Protein AF-A0AAV9C8X3-F1 (afdb_monomer)

Secondary structure (DSSP, 8-state):
-EEEE---SSS---EEEEETT--EEEEEEEESS--HHHHGGG---SSPPEESEEEE-TTEEEEEE----S-EEEEEEESSHHHHHTT-EEEEEEPPPSS----------S--EEEEEEEEEEEEEETTEEEEEEEETTBSS-PPEEEETTPEEEEEEEE-SSS-B-EEETT---TT-GGGS--BTTTB--B-TT-EEEEEEE--S--EEEEEEE-STTGGGT-EEEEEEEPPTT---SSPPPS--------

Solvent-accessible surface area (backbone atoms only — not comparable to full-atom values): 14491 Å² total; per-residue (Å²): 113,51,80,48,73,51,78,75,87,84,70,75,57,70,42,38,39,32,42,52,54,42,62,31,27,51,30,41,73,51,67,59,78,89,47,73,88,65,51,62,78,60,52,41,86,74,88,42,58,76,39,49,59,47,71,30,44,56,41,8,27,41,34,38,39,58,79,90,82,61,62,44,66,29,53,33,30,34,77,45,74,70,44,36,78,72,60,42,54,46,78,46,79,36,69,84,73,97,69,88,73,89,76,74,85,71,81,63,88,59,90,41,58,73,47,78,39,43,34,33,76,40,83,43,77,55,93,95,45,76,44,78,43,54,20,34,70,83,28,77,66,21,71,72,44,76,48,36,25,71,34,37,44,35,42,39,37,37,29,66,36,97,51,59,43,35,48,27,53,54,78,44,48,40,74,97,31,49,62,58,45,12,46,58,84,71,39,12,80,63,34,40,54,77,30,64,52,70,42,69,49,68,39,70,84,39,65,48,84,39,34,32,31,34,44,33,88,79,42,44,84,42,29,31,25,43,30,38,27,39,55,31,90,95,57,71,69,101,58,80,86,70,97,72,87,82,92,84,87,86,131

Nearest PDB structures (foldseek):
  6klg-assembly1_A  TM=9.610E-01  e=2.702E-14  Zea mays
  4e9w-assembly1_A  TM=9.120E-01  e=9.970E-12  uncultured bacterium
  3g5w-assembly1_A  TM=8.907E-01  e=8.748E-10  Nitrosomonas europaea
  6q29-assembly1_A  TM=8.357E-01  e=3.294E-09  Thermus thermophilus HB27
  6im7-assembly1_A  TM=8.279E-01  e=6.754E-09  Escherichia coli K-12

Organism: Acorus calamus (NCBI:txid4465)

Structure (mmCIF, N/CA/C/O backbone):
data_AF-A0AAV9C8X3-F1
#
_entry.id   AF-A0AAV9C8X3-F1
#
loop_
_atom_site.group_PDB
_atom_site.id
_atom_site.type_symbol
_atom_site.label_atom_id
_atom_site.label_alt_id
_atom_site.label_comp_id
_atom_site.label_asym_id
_atom_site.label_entity_id
_atom_site.label_seq_id
_atom_site.pdbx_PDB_ins_code
_atom_site.Cartn_x
_atom_site.Cartn_y
_atom_site.Cartn_z
_atom_site.occupancy
_atom_site.B_iso_or_equiv
_atom_site.auth_seq_id
_atom_site.auth_comp_id
_atom_site.auth_asym_id
_atom_site.auth_atom_id
_atom_site.pdbx_PDB_model_num
ATOM 1 N N . MET A 1 1 ? 16.074 -3.592 -12.337 1.00 45.69 1 MET A N 1
ATOM 2 C CA . MET A 1 1 ? 14.962 -3.925 -13.253 1.00 45.69 1 MET A CA 1
ATOM 3 C C . MET A 1 1 ? 14.513 -5.323 -12.895 1.00 45.69 1 MET A C 1
ATOM 5 O O . MET A 1 1 ? 15.379 -6.169 -12.705 1.00 45.69 1 MET A O 1
ATOM 9 N N . LYS A 1 2 ? 13.212 -5.539 -12.710 1.00 63.47 2 LYS A N 1
ATOM 10 C CA . LYS A 1 2 ? 12.653 -6.841 -12.341 1.00 63.47 2 LYS A CA 1
ATOM 11 C C . LYS A 1 2 ? 11.566 -7.204 -13.347 1.00 63.47 2 LYS A C 1
ATOM 13 O O . LYS A 1 2 ? 10.790 -6.342 -13.752 1.00 63.47 2 LYS A O 1
ATOM 18 N N . PHE A 1 3 ? 11.579 -8.456 -13.778 1.00 57.25 3 PHE A N 1
ATOM 19 C CA . PHE A 1 3 ? 10.675 -9.007 -14.779 1.00 57.25 3 PHE A CA 1
ATOM 20 C C . PHE A 1 3 ? 9.668 -9.928 -14.089 1.00 57.25 3 PHE A C 1
ATOM 22 O O . PHE A 1 3 ? 10.055 -10.690 -13.200 1.00 57.25 3 PHE A O 1
ATOM 29 N N . MET A 1 4 ? 8.393 -9.822 -14.463 1.00 64.06 4 MET A N 1
ATOM 30 C CA . MET A 1 4 ? 7.311 -10.652 -13.935 1.00 64.06 4 MET A CA 1
ATOM 31 C C . MET A 1 4 ? 6.480 -11.190 -15.096 1.00 64.06 4 MET A C 1
ATOM 33 O O . MET A 1 4 ? 5.992 -10.412 -15.914 1.00 64.06 4 MET A O 1
ATOM 37 N N . GLU A 1 5 ? 6.312 -12.507 -15.145 1.00 58.91 5 GLU A N 1
ATOM 38 C CA . GLU A 1 5 ? 5.592 -13.216 -16.203 1.00 58.91 5 GLU A CA 1
ATOM 39 C C . GLU A 1 5 ? 4.522 -14.115 -15.586 1.00 58.91 5 GLU A C 1
ATOM 41 O O . GLU A 1 5 ? 4.804 -14.892 -14.669 1.00 58.91 5 GLU A O 1
ATOM 46 N N . GLY A 1 6 ? 3.287 -13.998 -16.075 1.00 50.38 6 GLY A N 1
ATOM 47 C CA . GLY A 1 6 ? 2.203 -14.896 -15.705 1.00 50.38 6 GLY A CA 1
ATOM 48 C C . GLY A 1 6 ? 2.295 -16.199 -16.495 1.00 50.38 6 GLY A C 1
ATOM 49 O O . GLY A 1 6 ? 2.042 -16.211 -17.696 1.00 50.38 6 GLY A O 1
ATOM 50 N N . THR A 1 7 ? 2.609 -17.311 -15.825 1.00 49.94 7 THR A N 1
ATOM 51 C CA . THR A 1 7 ? 2.515 -18.651 -16.425 1.00 49.94 7 THR A CA 1
ATOM 52 C C . THR A 1 7 ? 1.182 -19.288 -16.031 1.00 49.94 7 THR A C 1
ATOM 54 O O . THR A 1 7 ? 0.899 -19.511 -14.855 1.00 49.94 7 THR A O 1
ATOM 57 N N . ASN A 1 8 ? 0.314 -19.558 -17.007 1.00 50.88 8 ASN A N 1
ATOM 58 C CA . ASN A 1 8 ? -0.982 -20.182 -16.736 1.00 50.88 8 ASN A CA 1
ATOM 59 C C . ASN A 1 8 ? -0.802 -21.681 -16.449 1.00 50.88 8 ASN A C 1
ATOM 61 O O . ASN A 1 8 ? -0.574 -22.460 -17.372 1.00 50.88 8 ASN A O 1
ATOM 65 N N . ILE A 1 9 ? -0.937 -22.092 -15.184 1.00 48.66 9 ILE A N 1
ATOM 66 C CA . ILE A 1 9 ? -0.902 -23.514 -14.784 1.00 48.66 9 ILE A CA 1
ATOM 67 C C . ILE A 1 9 ? -2.316 -24.118 -14.674 1.00 48.66 9 ILE A C 1
ATOM 69 O O . ILE A 1 9 ? -2.473 -25.322 -14.862 1.00 48.66 9 ILE A O 1
ATOM 73 N N . VAL A 1 10 ? -3.353 -23.311 -14.405 1.00 56.41 10 VAL A N 1
ATOM 74 C CA . VAL A 1 10 ? -4.721 -23.817 -14.150 1.00 56.41 10 VAL A CA 1
ATOM 75 C C . VAL A 1 10 ? -5.770 -23.108 -15.023 1.00 56.41 10 VAL A C 1
ATOM 77 O O . VAL A 1 10 ? -6.296 -23.717 -15.950 1.00 56.41 10 VAL A O 1
ATOM 80 N N . THR A 1 11 ? -6.027 -21.816 -14.803 1.00 50.66 11 THR A N 1
ATOM 81 C CA . THR A 1 11 ? -6.860 -20.935 -15.647 1.00 50.66 11 THR A CA 1
ATOM 82 C C . THR A 1 11 ? -6.236 -19.545 -15.695 1.00 50.66 11 THR A C 1
ATOM 84 O O . THR A 1 11 ? -5.549 -19.133 -14.764 1.00 50.66 11 THR A O 1
ATOM 87 N N . GLY A 1 12 ? -6.428 -18.832 -16.803 1.00 59.72 12 GLY A N 1
ATOM 88 C CA . GLY A 1 12 ? -5.870 -17.501 -16.975 1.00 59.72 12 GLY A CA 1
ATOM 89 C C . GLY A 1 12 ? -6.631 -16.453 -16.171 1.00 59.72 12 GLY A C 1
ATOM 90 O O . GLY A 1 12 ? -7.759 -16.125 -16.525 1.00 59.72 12 GLY A O 1
ATOM 91 N N . GLU A 1 13 ? -6.008 -15.921 -15.123 1.00 67.94 13 GLU A N 1
ATOM 92 C CA . GLU A 1 13 ? -6.570 -14.869 -14.267 1.00 67.94 13 GLU A CA 1
ATOM 93 C C . GLU A 1 13 ? -5.652 -13.639 -14.222 1.00 67.94 13 GLU A C 1
ATOM 95 O O . GLU A 1 13 ? -4.454 -13.730 -14.506 1.00 67.94 13 GLU A O 1
ATOM 100 N N . ASN A 1 14 ? -6.223 -12.472 -13.907 1.00 80.12 14 ASN A N 1
ATOM 101 C CA . ASN A 1 14 ? -5.439 -11.257 -13.687 1.00 80.12 14 ASN A CA 1
ATOM 102 C C . ASN A 1 14 ? -4.779 -11.317 -12.308 1.00 80.12 14 ASN A C 1
ATOM 104 O O . ASN A 1 14 ? -5.427 -11.648 -11.317 1.00 80.12 14 ASN A O 1
ATOM 108 N N . HIS A 1 15 ? -3.512 -10.928 -12.231 1.00 87.12 15 HIS A N 1
ATOM 109 C CA . HIS A 1 15 ? -2.733 -10.959 -11.001 1.00 87.12 15 HIS A CA 1
ATOM 110 C C . HIS A 1 15 ? -2.222 -9.552 -10.672 1.00 87.12 15 HIS A C 1
ATOM 112 O O . HIS A 1 15 ? -1.184 -9.149 -11.198 1.00 87.12 15 HIS A O 1
ATOM 118 N N . PRO A 1 16 ? -2.919 -8.776 -9.820 1.00 90.81 16 PRO A N 1
ATOM 119 C CA . PRO A 1 16 ? -2.374 -7.528 -9.296 1.00 90.81 16 PRO A CA 1
ATOM 120 C C . PRO A 1 16 ? -1.175 -7.857 -8.414 1.00 90.81 16 PRO A C 1
ATOM 122 O O . PRO A 1 16 ? -1.341 -8.543 -7.418 1.00 90.81 16 PRO A O 1
ATOM 125 N N . ILE A 1 17 ? 0.027 -7.434 -8.779 1.00 92.62 17 ILE A N 1
ATOM 126 C CA . ILE A 1 17 ? 1.248 -7.662 -8.012 1.00 92.62 17 ILE A CA 1
ATOM 127 C C . ILE A 1 17 ? 1.636 -6.377 -7.295 1.00 92.62 17 ILE A C 1
ATOM 129 O O . ILE A 1 17 ? 1.846 -5.345 -7.933 1.00 92.62 17 ILE A O 1
ATOM 133 N N . HIS A 1 18 ? 1.750 -6.473 -5.976 1.00 94.31 18 HIS A N 1
ATOM 134 C CA . HIS A 1 18 ? 2.155 -5.400 -5.082 1.00 94.31 18 HIS A CA 1
ATOM 135 C C . HIS A 1 18 ? 3.540 -5.699 -4.492 1.00 94.31 18 HIS A C 1
ATOM 137 O O . HIS A 1 18 ? 3.860 -6.859 -4.205 1.00 94.31 18 HIS A O 1
ATOM 143 N N . LEU A 1 19 ? 4.365 -4.664 -4.328 1.00 94.38 19 LEU A N 1
ATOM 144 C CA . LEU A 1 19 ? 5.673 -4.746 -3.681 1.00 94.38 19 LEU A CA 1
ATOM 145 C C . LEU A 1 19 ? 5.685 -3.811 -2.474 1.00 94.38 19 LEU A C 1
ATOM 147 O O . LEU A 1 19 ? 5.668 -2.595 -2.622 1.00 94.38 19 LEU A O 1
ATOM 151 N N . HIS A 1 20 ? 5.771 -4.401 -1.291 1.00 95.31 20 HIS A N 1
ATOM 152 C CA . HIS A 1 20 ? 5.856 -3.673 -0.036 1.00 95.31 20 HIS A CA 1
ATOM 153 C C . HIS A 1 20 ? 7.088 -2.772 0.024 1.00 95.31 20 HIS A C 1
ATOM 155 O O . HIS A 1 20 ? 8.149 -3.128 -0.493 1.00 95.31 20 HIS A O 1
ATOM 161 N N . GLY A 1 21 ? 6.952 -1.624 0.692 1.00 92.69 21 GLY A N 1
ATOM 162 C C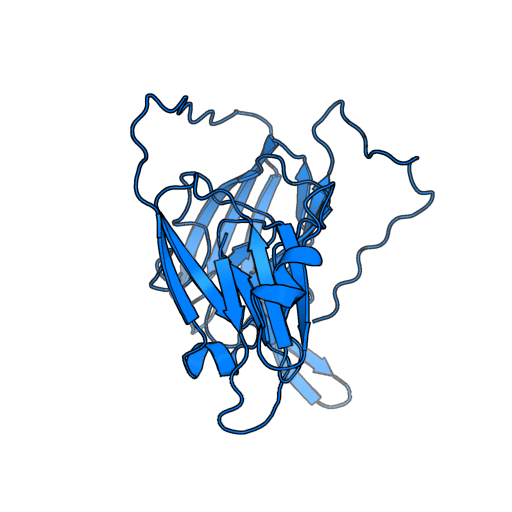A . GLY A 1 21 ? 8.046 -0.680 0.940 1.00 92.69 21 GLY A CA 1
ATOM 163 C C . GLY A 1 21 ? 8.576 0.063 -0.290 1.00 92.69 21 GLY A C 1
ATOM 164 O O . GLY A 1 21 ? 9.549 0.812 -0.161 1.00 92.69 21 GLY A O 1
ATOM 165 N N . TYR A 1 22 ? 7.959 -0.115 -1.465 1.00 92.44 22 TYR A N 1
ATOM 166 C CA . TYR A 1 22 ? 8.400 0.490 -2.719 1.00 92.44 22 TYR A CA 1
ATOM 167 C C . TYR A 1 22 ? 7.243 0.913 -3.620 1.00 92.44 22 TYR A C 1
ATOM 169 O O . TYR A 1 22 ? 6.313 0.152 -3.866 1.00 92.44 22 TYR A O 1
ATOM 177 N N . ASP A 1 23 ? 7.413 2.072 -4.249 1.00 92.31 23 ASP A N 1
ATOM 178 C CA . ASP A 1 23 ? 6.786 2.365 -5.534 1.00 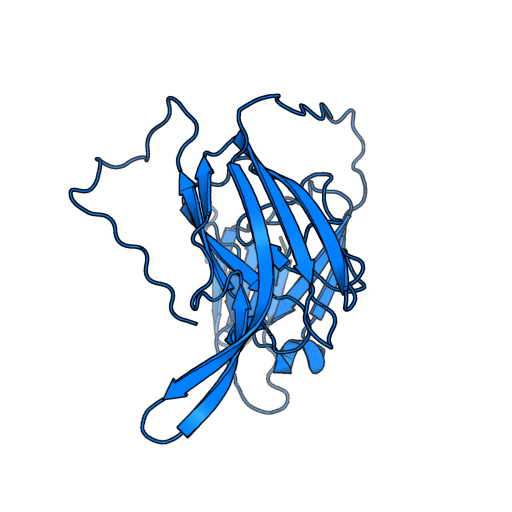92.31 23 ASP A CA 1
ATOM 179 C C . ASP A 1 23 ? 7.736 1.956 -6.671 1.00 92.31 23 ASP A C 1
ATOM 181 O O . ASP A 1 23 ? 8.965 1.902 -6.517 1.00 92.31 23 ASP A O 1
ATOM 185 N N . PHE A 1 24 ? 7.183 1.662 -7.842 1.00 93.62 24 PHE A N 1
ATOM 186 C CA . PHE A 1 24 ? 7.944 1.215 -8.998 1.00 93.62 24 PHE A CA 1
ATOM 187 C C . PHE A 1 24 ? 7.405 1.774 -10.311 1.00 93.62 24 PHE A C 1
ATOM 189 O O . PHE A 1 24 ? 6.212 1.990 -10.504 1.00 93.62 24 PHE A O 1
ATOM 196 N N . TYR A 1 25 ? 8.319 1.997 -11.246 1.00 95.75 25 TYR A N 1
ATOM 197 C CA . TYR A 1 25 ? 7.986 2.436 -12.590 1.00 95.75 25 TYR A CA 1
ATOM 198 C C . TYR A 1 25 ? 7.578 1.254 -13.461 1.00 95.75 25 TYR A C 1
ATOM 200 O O . TYR A 1 25 ? 8.321 0.269 -13.522 1.00 95.75 25 TYR A O 1
ATOM 208 N N . ILE A 1 26 ? 6.468 1.376 -14.188 1.00 94.75 26 ILE A N 1
ATOM 209 C CA . ILE A 1 26 ? 6.078 0.424 -15.235 1.00 94.75 26 ILE A CA 1
ATOM 210 C C . ILE A 1 26 ? 6.786 0.809 -16.529 1.00 94.75 26 ILE A C 1
ATOM 212 O O . ILE A 1 26 ? 6.488 1.838 -17.129 1.00 94.75 26 ILE A O 1
ATOM 216 N N . LEU A 1 27 ? 7.746 -0.006 -16.961 1.00 94.94 27 LEU A N 1
ATOM 217 C CA . LEU A 1 27 ? 8.502 0.278 -18.180 1.00 94.94 27 LEU A CA 1
ATOM 218 C C . LEU A 1 27 ? 7.779 -0.214 -19.432 1.00 94.94 27 LEU A C 1
ATOM 220 O O . LEU A 1 27 ? 7.874 0.416 -20.480 1.00 94.94 27 LEU A O 1
ATOM 224 N N . VAL A 1 28 ? 7.108 -1.358 -19.340 1.00 93.56 28 VAL A N 1
ATOM 225 C CA . VAL A 1 28 ? 6.351 -1.971 -20.436 1.00 93.56 28 VAL A CA 1
ATOM 226 C C . VAL A 1 28 ? 5.478 -3.091 -19.874 1.00 93.56 28 VAL A C 1
ATOM 228 O O . VAL A 1 28 ? 5.836 -3.732 -18.880 1.00 93.56 28 VAL A O 1
ATOM 231 N N . GLU A 1 29 ? 4.363 -3.336 -20.549 1.00 92.12 29 GLU A N 1
ATOM 232 C CA . GLU A 1 29 ? 3.465 -4.465 -20.330 1.00 92.12 29 GLU A CA 1
ATOM 233 C C . GLU A 1 29 ? 3.191 -5.147 -21.673 1.00 92.12 29 GLU A C 1
ATOM 235 O O . GLU A 1 29 ? 3.241 -4.515 -22.734 1.00 92.12 29 GLU A O 1
ATOM 240 N N . GLY A 1 30 ? 2.903 -6.442 -21.642 1.00 89.88 30 GLY A N 1
ATOM 241 C CA . GLY A 1 30 ? 2.607 -7.206 -22.844 1.00 89.88 30 GLY A CA 1
ATOM 242 C C . GLY A 1 30 ? 1.796 -8.459 -22.559 1.00 89.88 30 GLY A C 1
ATOM 243 O O . GLY A 1 30 ? 1.542 -8.807 -21.410 1.00 89.88 30 GLY A O 1
ATOM 244 N N . PHE A 1 31 ? 1.389 -9.124 -23.637 1.00 89.75 31 PHE A N 1
ATOM 245 C CA . PHE A 1 31 ? 0.675 -10.399 -23.621 1.00 89.75 31 PHE A CA 1
ATOM 246 C C . PHE A 1 31 ? 1.507 -11.479 -24.310 1.00 89.75 31 PHE A C 1
ATOM 248 O O . PHE A 1 31 ? 2.348 -11.176 -25.159 1.00 89.75 31 PHE A O 1
ATOM 255 N N . GLY A 1 32 ? 1.208 -12.737 -23.999 1.00 85.31 32 GLY A N 1
ATOM 256 C CA . GLY A 1 32 ? 1.982 -13.886 -24.449 1.00 85.31 32 GLY A CA 1
ATOM 257 C C . GLY A 1 32 ? 3.301 -14.001 -23.692 1.00 85.31 32 GLY A C 1
ATOM 258 O O . GLY A 1 32 ? 3.475 -13.412 -22.630 1.00 85.31 32 GLY A O 1
ATOM 259 N N . ASN A 1 33 ? 4.235 -14.762 -24.254 1.00 85.31 33 ASN A N 1
ATOM 260 C CA . ASN A 1 33 ? 5.565 -14.895 -23.670 1.00 85.31 33 ASN A CA 1
ATOM 261 C C . ASN A 1 33 ? 6.414 -13.678 -24.037 1.00 85.31 33 ASN A C 1
ATOM 263 O O . ASN A 1 33 ? 6.358 -13.194 -25.171 1.00 85.31 33 ASN A O 1
ATOM 267 N N . PHE A 1 34 ? 7.225 -13.220 -23.094 1.00 86.62 34 PHE A N 1
ATOM 268 C CA . PHE A 1 34 ? 8.160 -12.127 -23.327 1.00 86.62 34 PHE A CA 1
ATOM 269 C C . PHE A 1 34 ? 9.261 -12.523 -24.327 1.00 86.62 34 PHE A C 1
ATOM 271 O O . PHE A 1 34 ? 9.915 -13.554 -24.165 1.00 86.62 34 PHE A O 1
ATOM 278 N N . GLU A 1 35 ? 9.518 -11.677 -25.330 1.00 90.62 35 GLU A N 1
ATOM 279 C CA . GLU A 1 35 ? 10.603 -11.851 -26.301 1.00 90.62 35 GLU A CA 1
ATOM 280 C C . GLU A 1 35 ? 11.612 -10.687 -26.203 1.00 90.62 35 GLU A C 1
ATOM 282 O O . GLU A 1 35 ? 11.362 -9.590 -26.721 1.00 90.62 35 GLU A O 1
ATOM 287 N N . PRO A 1 36 ? 12.800 -10.904 -25.599 1.00 89.94 36 PRO A N 1
ATOM 288 C CA . PRO A 1 36 ? 13.784 -9.848 -25.360 1.00 89.94 36 PRO A CA 1
ATOM 289 C C . PRO A 1 36 ? 14.196 -9.067 -26.608 1.00 89.94 36 PRO A C 1
ATOM 291 O O . PRO A 1 36 ? 14.510 -7.880 -26.514 1.00 89.94 36 PRO A O 1
ATOM 294 N N . LYS A 1 37 ? 14.221 -9.709 -27.783 1.00 92.19 37 LYS A N 1
ATOM 295 C CA . LYS A 1 37 ? 14.647 -9.052 -29.027 1.00 92.19 37 LYS A CA 1
ATOM 296 C C . LYS A 1 37 ? 13.656 -7.999 -29.509 1.00 92.19 37 LYS A C 1
ATOM 298 O O . LYS A 1 37 ? 14.076 -7.015 -30.113 1.00 92.19 37 LYS A O 1
ATOM 303 N N . THR A 1 38 ? 12.365 -8.206 -29.273 1.00 91.75 38 THR A N 1
ATOM 304 C CA . THR A 1 38 ? 11.301 -7.323 -29.768 1.00 91.75 38 THR A CA 1
ATOM 305 C C . THR A 1 38 ? 10.746 -6.421 -28.682 1.00 91.75 38 THR A C 1
ATOM 307 O O . THR A 1 38 ? 10.413 -5.269 -28.947 1.00 91.75 38 THR A O 1
ATOM 310 N N . ASP A 1 39 ? 10.652 -6.922 -27.456 1.00 92.44 39 ASP A N 1
ATOM 311 C CA . ASP A 1 39 ? 9.948 -6.237 -26.381 1.00 92.44 39 ASP A CA 1
ATOM 312 C C . ASP A 1 39 ? 10.831 -5.234 -25.637 1.00 92.44 39 ASP A C 1
ATOM 314 O O . ASP A 1 39 ? 10.334 -4.198 -25.201 1.00 92.44 39 ASP A O 1
ATOM 318 N N . ASN A 1 40 ? 12.154 -5.439 -25.595 1.00 91.62 40 ASN A N 1
ATOM 319 C CA . ASN A 1 40 ? 13.070 -4.434 -25.041 1.00 91.62 40 ASN A CA 1
ATOM 320 C C . ASN A 1 40 ? 13.027 -3.108 -25.818 1.00 91.62 40 ASN A C 1
ATOM 322 O O . ASN A 1 40 ? 13.261 -2.048 -25.243 1.00 91.62 4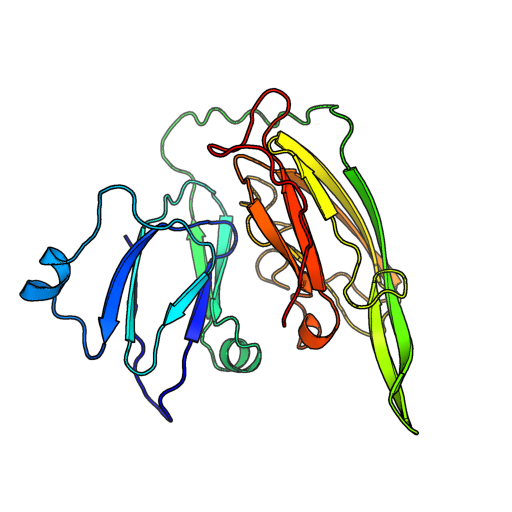0 ASN A O 1
ATOM 326 N N . ALA A 1 41 ? 12.700 -3.140 -27.113 1.00 92.88 41 ALA A N 1
ATOM 327 C CA . ALA A 1 41 ? 12.544 -1.929 -27.915 1.00 92.88 41 ALA A CA 1
ATOM 328 C C . ALA A 1 41 ? 11.288 -1.115 -27.544 1.00 92.88 41 ALA A C 1
ATOM 330 O O . ALA A 1 41 ? 11.174 0.040 -27.946 1.00 92.88 41 ALA A O 1
ATOM 331 N N . LYS A 1 42 ? 10.352 -1.701 -26.783 1.00 93.69 42 LYS A N 1
ATOM 332 C CA . LYS A 1 42 ? 9.095 -1.070 -26.348 1.00 93.69 42 LYS A CA 1
ATOM 333 C C . LYS A 1 42 ? 9.199 -0.402 -24.974 1.00 93.69 42 LYS A C 1
ATOM 335 O O . LYS A 1 42 ? 8.215 0.163 -24.509 1.00 93.69 42 LYS A O 1
ATOM 340 N N . LEU A 1 43 ? 10.355 -0.489 -24.313 1.00 93.44 43 LEU A N 1
ATOM 341 C CA . LEU A 1 43 ? 10.556 0.080 -22.983 1.00 93.44 43 LEU A CA 1
ATOM 342 C C . LEU A 1 43 ? 10.340 1.594 -22.994 1.00 93.44 43 LEU A C 1
ATOM 344 O O . LEU A 1 43 ? 11.067 2.325 -23.669 1.00 93.44 43 LEU A O 1
ATOM 348 N N . ASN A 1 44 ? 9.410 2.074 -22.173 1.00 95.25 44 ASN A N 1
ATOM 349 C CA . ASN A 1 44 ? 9.332 3.484 -21.840 1.00 95.25 44 ASN A CA 1
ATOM 350 C C . ASN A 1 44 ? 10.313 3.808 -20.705 1.00 95.25 44 ASN A C 1
ATOM 352 O O . ASN A 1 44 ? 10.093 3.459 -19.546 1.00 95.25 44 ASN A O 1
ATOM 356 N N . THR A 1 45 ? 11.402 4.499 -21.032 1.00 93.00 45 THR A N 1
ATOM 357 C CA . THR A 1 45 ? 12.376 4.988 -20.043 1.00 93.00 45 THR A CA 1
ATOM 358 C C . THR A 1 45 ? 12.294 6.495 -19.808 1.00 93.00 45 THR A C 1
ATOM 360 O O . THR A 1 45 ? 13.133 7.032 -19.084 1.00 93.00 45 THR A O 1
ATOM 363 N N . VAL A 1 46 ? 11.329 7.179 -20.426 1.00 95.19 46 VAL A N 1
ATOM 364 C CA . VAL A 1 46 ? 11.131 8.627 -20.327 1.00 95.19 46 VAL A CA 1
ATOM 365 C C . VAL A 1 46 ? 9.775 8.874 -19.682 1.00 95.19 46 VAL A C 1
ATOM 367 O O . VAL A 1 46 ? 8.743 8.660 -20.303 1.00 95.19 46 VAL A O 1
ATOM 370 N N . ASP A 1 47 ? 9.799 9.308 -18.423 1.00 91.69 47 ASP A N 1
ATOM 371 C CA . ASP A 1 47 ? 8.593 9.554 -17.622 1.00 91.69 47 ASP A CA 1
ATOM 372 C C . ASP A 1 47 ? 7.590 8.371 -17.602 1.00 91.69 47 ASP A C 1
ATOM 374 O O . ASP A 1 47 ? 6.428 8.512 -17.987 1.00 91.69 47 ASP A O 1
ATOM 378 N N . PRO A 1 48 ? 8.031 7.149 -17.232 1.00 95.38 48 PRO A N 1
ATOM 379 C CA . PRO A 1 48 ? 7.117 6.023 -17.085 1.00 95.38 48 PRO A CA 1
ATOM 380 C C . PRO A 1 48 ? 6.175 6.210 -15.882 1.00 95.38 48 PRO A C 1
ATOM 382 O O . PRO A 1 48 ? 6.567 6.833 -14.892 1.00 95.38 48 PRO A O 1
ATOM 385 N N . PRO A 1 49 ? 4.972 5.605 -15.903 1.00 93.62 49 PRO A N 1
ATOM 386 C CA . PRO A 1 49 ? 4.057 5.629 -14.765 1.00 93.62 49 PRO A CA 1
ATOM 387 C C . PRO A 1 49 ? 4.703 5.048 -13.502 1.00 93.62 49 PRO A C 1
ATOM 389 O O . PRO A 1 49 ? 5.277 3.959 -13.555 1.00 93.62 49 PRO A O 1
ATOM 392 N N . LEU A 1 50 ? 4.580 5.755 -12.376 1.00 92.00 50 LEU A N 1
ATOM 393 C CA . LEU A 1 50 ? 4.994 5.300 -11.047 1.00 92.00 50 LEU A CA 1
ATOM 394 C C . LEU A 1 50 ? 3.769 4.773 -10.294 1.00 92.00 50 LEU A C 1
ATOM 396 O O . LEU A 1 50 ? 2.816 5.518 -10.080 1.00 92.00 50 LEU A O 1
ATOM 400 N N . LEU A 1 51 ? 3.791 3.497 -9.912 1.00 91.25 51 LEU A N 1
ATOM 401 C CA . LEU A 1 51 ? 2.691 2.808 -9.235 1.00 91.25 51 LEU A CA 1
ATOM 402 C C . LEU A 1 51 ? 3.232 1.946 -8.086 1.00 91.25 51 LEU A C 1
ATOM 404 O O . LEU A 1 51 ? 4.391 1.544 -8.099 1.00 91.25 51 LEU A O 1
ATOM 408 N N . ASN A 1 52 ? 2.374 1.599 -7.129 1.00 88.81 52 ASN A N 1
ATOM 409 C CA . ASN A 1 52 ? 2.688 0.625 -6.070 1.00 88.81 52 ASN A CA 1
ATOM 410 C C . ASN A 1 52 ? 2.191 -0.797 -6.390 1.00 88.81 52 ASN A C 1
ATOM 412 O O . ASN A 1 52 ? 2.574 -1.758 -5.727 1.00 88.81 52 ASN A O 1
ATOM 416 N N . THR A 1 53 ? 1.321 -0.948 -7.391 1.00 91.69 53 THR A N 1
ATOM 417 C CA . THR A 1 53 ? 0.702 -2.222 -7.773 1.00 91.69 53 THR A CA 1
ATOM 418 C C . THR A 1 53 ? 0.540 -2.265 -9.290 1.00 91.69 53 THR A C 1
ATOM 420 O O . THR A 1 53 ? 0.125 -1.277 -9.892 1.00 91.69 53 THR A O 1
ATOM 423 N N . VAL A 1 54 ? 0.843 -3.405 -9.917 1.00 92.56 54 VAL A N 1
ATOM 424 C CA . VAL A 1 54 ? 0.655 -3.627 -11.363 1.00 92.56 54 VAL A CA 1
ATOM 425 C C . VAL A 1 54 ? -0.241 -4.826 -11.614 1.00 92.56 54 VAL A C 1
ATOM 427 O O . VAL A 1 54 ? -0.021 -5.892 -11.050 1.00 92.56 54 VAL A O 1
ATOM 430 N N . ALA A 1 55 ? -1.248 -4.677 -12.469 1.00 89.25 55 ALA A N 1
ATOM 431 C CA . ALA A 1 55 ? -2.107 -5.783 -12.867 1.00 89.25 55 ALA A CA 1
ATOM 432 C C . ALA A 1 55 ? -1.464 -6.569 -14.011 1.00 89.25 55 ALA A C 1
ATOM 434 O O . ALA A 1 55 ? -1.471 -6.128 -15.154 1.00 89.25 55 ALA A O 1
ATOM 435 N N . LEU A 1 56 ? -0.957 -7.768 -13.727 1.00 89.38 56 LEU A N 1
ATOM 436 C CA . LEU A 1 56 ? -0.564 -8.689 -14.787 1.00 89.38 56 LEU A CA 1
ATOM 437 C C . LEU A 1 56 ? -1.829 -9.273 -15.404 1.00 89.38 56 LEU A C 1
ATOM 439 O O . LEU A 1 56 ? -2.562 -10.013 -14.744 1.00 89.38 56 LEU A O 1
ATOM 443 N N . ALA A 1 57 ? -2.099 -8.912 -16.655 1.00 83.81 57 ALA A N 1
ATOM 444 C CA . ALA A 1 57 ? -3.235 -9.452 -17.379 1.00 83.81 57 ALA A CA 1
ATOM 445 C C . ALA A 1 57 ? -3.106 -10.976 -17.577 1.00 83.81 57 ALA A C 1
ATOM 447 O O . ALA A 1 57 ? -2.029 -11.553 -17.422 1.00 83.81 57 ALA A O 1
ATOM 448 N N . VAL A 1 58 ? -4.196 -11.642 -17.957 1.00 82.69 58 VAL A N 1
ATOM 449 C CA . VAL A 1 58 ? -4.173 -13.065 -18.332 1.00 82.69 58 VAL A CA 1
ATOM 450 C C . VAL A 1 58 ? -3.136 -13.327 -19.433 1.00 82.69 58 VAL A C 1
ATOM 452 O O . VAL A 1 58 ? -3.213 -12.720 -20.500 1.00 82.69 58 VAL A O 1
ATOM 455 N N . ASN A 1 59 ? -2.201 -14.262 -19.206 1.00 81.81 59 ASN A N 1
ATOM 456 C CA . ASN A 1 59 ? -1.024 -14.482 -20.071 1.00 81.81 59 ASN A CA 1
ATOM 457 C C . ASN A 1 59 ? -0.198 -13.207 -20.307 1.00 81.81 59 ASN A C 1
ATOM 459 O O . ASN A 1 59 ? 0.367 -13.023 -21.383 1.00 81.81 59 ASN A O 1
ATOM 463 N N . GLY A 1 60 ? -0.211 -12.283 -19.357 1.00 87.12 60 GLY A N 1
ATOM 464 C CA . GLY A 1 60 ? 0.492 -11.020 -19.437 1.00 87.12 60 GLY A CA 1
ATOM 465 C C . GLY A 1 60 ? 1.826 -11.050 -18.707 1.00 87.12 60 GLY A C 1
ATOM 466 O O . GLY A 1 60 ? 2.090 -11.894 -17.845 1.00 87.12 60 GLY A O 1
ATOM 467 N N . TRP A 1 61 ? 2.654 -10.070 -19.027 1.00 90.56 61 TRP A N 1
ATOM 468 C CA . TRP A 1 61 ? 3.905 -9.799 -18.340 1.00 90.56 61 TRP A CA 1
ATOM 469 C C . TRP A 1 61 ? 4.092 -8.291 -18.190 1.00 90.56 61 TRP A C 1
ATOM 471 O O . TRP A 1 61 ? 3.562 -7.501 -18.973 1.00 90.56 61 TRP A O 1
ATOM 481 N N . ALA A 1 62 ? 4.864 -7.899 -17.180 1.00 92.94 62 ALA A N 1
ATOM 482 C CA . ALA A 1 62 ? 5.249 -6.513 -16.962 1.00 92.94 62 ALA A CA 1
ATOM 483 C C . ALA A 1 62 ? 6.717 -6.420 -16.549 1.00 92.94 62 ALA A C 1
ATOM 485 O O . ALA A 1 62 ? 7.259 -7.284 -15.849 1.00 92.94 62 ALA A O 1
ATOM 486 N N . MET A 1 63 ? 7.361 -5.332 -16.957 1.00 93.00 63 MET A N 1
ATOM 487 C CA . MET A 1 63 ? 8.689 -4.966 -16.483 1.00 93.00 63 MET A CA 1
ATOM 488 C C . MET A 1 63 ? 8.614 -3.750 -15.594 1.00 93.00 63 MET A C 1
ATOM 490 O O . MET A 1 63 ? 8.191 -2.675 -16.020 1.00 93.00 63 MET A O 1
ATOM 494 N N . ILE A 1 64 ? 9.120 -3.919 -14.377 1.00 94.75 64 ILE A N 1
ATOM 495 C CA . ILE A 1 64 ? 9.151 -2.855 -13.390 1.00 94.75 64 ILE A CA 1
ATOM 496 C C . ILE A 1 64 ? 10.581 -2.411 -13.095 1.00 94.75 64 ILE A C 1
ATOM 498 O O . ILE A 1 64 ? 11.552 -3.186 -13.127 1.00 94.75 64 ILE A O 1
ATOM 502 N N . LYS A 1 65 ? 10.721 -1.132 -12.768 1.00 94.50 65 LYS A N 1
ATOM 503 C CA . LYS A 1 65 ? 11.966 -0.540 -12.288 1.00 94.50 65 LYS A CA 1
ATOM 504 C C . LYS A 1 65 ? 11.707 0.154 -10.965 1.00 94.50 65 LYS A C 1
ATOM 506 O O . LYS A 1 65 ? 10.978 1.131 -10.904 1.00 94.50 65 LYS A O 1
ATOM 511 N N . PHE A 1 66 ? 12.387 -0.315 -9.935 1.00 93.25 66 PHE A N 1
ATOM 512 C CA . PHE A 1 66 ? 12.468 0.344 -8.641 1.00 93.25 66 PHE A CA 1
ATOM 513 C C . PHE A 1 66 ? 13.933 0.461 -8.237 1.00 93.25 66 PHE A C 1
ATOM 515 O O . PHE A 1 66 ? 14.810 -0.209 -8.804 1.00 93.25 66 PHE A O 1
ATOM 522 N N . ARG A 1 67 ? 14.193 1.343 -7.281 1.00 91.50 67 ARG A N 1
ATOM 523 C CA . ARG A 1 67 ? 15.494 1.488 -6.640 1.00 91.50 67 ARG A CA 1
ATOM 524 C C . ARG A 1 67 ? 15.444 0.700 -5.334 1.00 91.50 67 ARG A C 1
ATOM 526 O O . ARG A 1 67 ? 14.566 0.944 -4.530 1.00 91.50 67 ARG A O 1
ATOM 533 N N . ALA A 1 68 ? 16.349 -0.256 -5.144 1.00 90.88 68 ALA A N 1
ATOM 534 C CA . ALA A 1 68 ? 16.428 -1.044 -3.914 1.00 90.88 68 ALA A CA 1
ATOM 535 C C . ALA A 1 68 ? 17.292 -0.309 -2.874 1.00 90.88 68 ALA A C 1
ATOM 537 O O . ALA A 1 68 ? 18.443 -0.665 -2.653 1.00 90.88 68 ALA A O 1
ATOM 538 N N . ASP A 1 69 ? 16.767 0.777 -2.309 1.00 88.94 69 ASP A N 1
ATOM 539 C CA . ASP A 1 69 ? 17.464 1.687 -1.382 1.00 88.94 69 ASP A CA 1
ATOM 540 C C . ASP A 1 69 ? 16.878 1.687 0.035 1.00 88.94 69 ASP A C 1
ATOM 542 O O . ASP A 1 69 ? 17.165 2.576 0.834 1.00 88.94 69 ASP A O 1
ATOM 546 N N . ASN A 1 70 ? 16.091 0.665 0.353 1.00 90.81 70 ASN A N 1
ATOM 547 C CA . ASN A 1 70 ? 15.380 0.525 1.614 1.00 90.81 70 ASN A CA 1
ATOM 548 C C . ASN A 1 70 ? 15.726 -0.839 2.226 1.00 90.81 70 ASN A C 1
ATOM 550 O O . ASN A 1 70 ? 15.047 -1.827 1.942 1.00 90.81 70 ASN A O 1
ATOM 554 N N . PRO A 1 71 ? 16.836 -0.932 2.977 1.00 91.56 71 PRO A N 1
ATOM 555 C CA . PRO A 1 71 ? 17.296 -2.189 3.549 1.00 91.56 71 PRO A CA 1
ATOM 556 C C . PRO A 1 71 ? 16.239 -2.827 4.453 1.00 91.56 71 PRO A C 1
ATOM 558 O O . PRO A 1 71 ? 15.635 -2.163 5.297 1.00 91.56 71 PRO A O 1
ATOM 561 N N . GLY A 1 72 ? 16.009 -4.123 4.270 1.00 91.62 72 GLY A N 1
ATOM 562 C CA . GLY A 1 72 ? 14.944 -4.852 4.946 1.00 91.62 72 GLY A CA 1
ATOM 563 C C . GLY A 1 72 ? 14.473 -6.074 4.169 1.00 91.62 72 GLY A C 1
ATOM 564 O O . GLY A 1 72 ? 15.013 -6.426 3.119 1.00 91.62 72 GLY A O 1
ATOM 565 N N . VAL A 1 73 ? 13.452 -6.734 4.707 1.00 92.69 73 VAL A N 1
ATOM 566 C CA . VAL A 1 73 ? 12.738 -7.817 4.028 1.00 92.69 73 VAL A CA 1
ATOM 567 C C . VAL A 1 73 ? 11.398 -7.262 3.573 1.00 92.69 73 VAL A C 1
ATOM 569 O O . VAL A 1 73 ? 10.644 -6.770 4.400 1.00 92.69 73 VAL A O 1
ATOM 572 N N . TRP A 1 74 ? 11.094 -7.351 2.282 1.00 95.25 74 TRP A N 1
ATOM 573 C CA . TRP A 1 74 ? 9.884 -6.773 1.699 1.00 95.25 74 TRP A CA 1
ATOM 574 C C . TRP A 1 74 ? 9.067 -7.837 0.988 1.00 95.25 74 TRP A C 1
ATOM 576 O O . TRP A 1 74 ? 9.587 -8.577 0.150 1.00 95.25 74 TRP A O 1
ATOM 586 N N . LEU A 1 75 ? 7.783 -7.933 1.322 1.00 93.88 75 LEU A N 1
ATOM 587 C CA . LEU A 1 75 ? 6.883 -8.873 0.672 1.00 93.88 75 LEU A CA 1
ATOM 588 C C . LEU A 1 75 ? 6.524 -8.365 -0.734 1.00 93.88 75 LEU A C 1
ATOM 590 O O . LEU A 1 75 ? 6.142 -7.220 -0.927 1.00 93.88 75 LEU A O 1
ATOM 594 N N . MET A 1 76 ? 6.627 -9.227 -1.733 1.00 93.19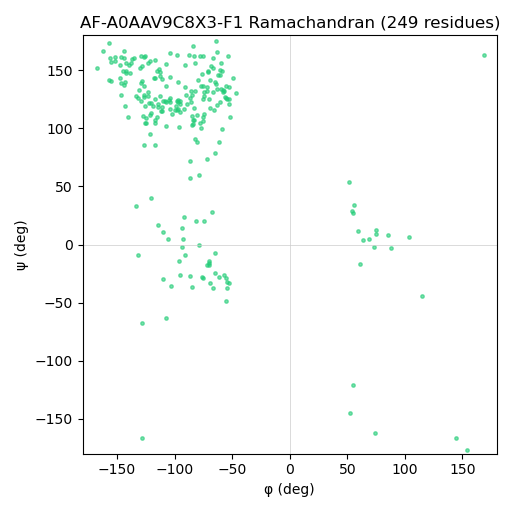 76 MET A N 1
ATOM 595 C CA . MET A 1 76 ? 6.064 -9.030 -3.063 1.00 93.19 76 MET A CA 1
ATOM 596 C C . MET A 1 76 ? 4.987 -10.084 -3.247 1.00 93.19 76 MET A C 1
ATOM 598 O O . MET A 1 76 ? 5.299 -11.273 -3.190 1.00 93.19 76 MET A O 1
ATOM 602 N N . HIS A 1 77 ? 3.735 -9.689 -3.443 1.00 92.50 77 HIS A N 1
ATOM 603 C CA . HIS A 1 77 ? 2.643 -10.655 -3.495 1.00 92.50 77 HIS A CA 1
ATOM 604 C C . HIS A 1 77 ? 1.529 -10.252 -4.453 1.00 92.50 77 HIS A C 1
ATOM 606 O O . HIS A 1 77 ? 1.390 -9.092 -4.837 1.00 92.50 77 HIS A O 1
ATOM 612 N N . CYS A 1 78 ? 0.717 -11.236 -4.837 1.00 90.44 78 CYS A N 1
ATOM 613 C CA . CYS A 1 78 ? -0.521 -10.972 -5.545 1.00 90.44 78 CYS A CA 1
ATOM 614 C C . CYS A 1 78 ? -1.552 -10.361 -4.589 1.00 90.44 78 CYS A C 1
ATOM 616 O O . CYS A 1 78 ? -1.788 -10.886 -3.511 1.00 90.44 78 CYS A O 1
ATOM 618 N N . HIS A 1 79 ? -2.211 -9.278 -4.971 1.00 87.38 79 HIS A N 1
ATOM 619 C CA . HIS A 1 79 ? -3.231 -8.591 -4.187 1.00 87.38 79 HIS A CA 1
ATOM 620 C C . HIS A 1 79 ? -4.616 -9.267 -4.284 1.00 87.38 79 HIS A C 1
ATOM 622 O O . HIS A 1 79 ? -5.643 -8.654 -4.006 1.00 87.38 79 HIS A O 1
ATOM 628 N N . LEU A 1 80 ? -4.657 -10.546 -4.673 1.00 84.81 80 LEU A N 1
ATOM 629 C CA . LEU A 1 80 ? -5.802 -11.438 -4.500 1.00 84.81 80 LEU A CA 1
ATOM 630 C C . LEU A 1 80 ? -5.502 -12.357 -3.315 1.00 84.81 80 LEU A C 1
ATOM 632 O O . LEU A 1 80 ? -4.616 -13.205 -3.408 1.00 84.81 80 LEU A O 1
ATOM 636 N N . ASP A 1 81 ? -6.239 -12.204 -2.210 1.00 78.38 81 ASP A N 1
ATOM 637 C CA . ASP A 1 81 ? -5.923 -12.861 -0.927 1.00 78.38 81 ASP A CA 1
ATOM 638 C C . ASP A 1 81 ? -5.773 -14.382 -1.052 1.00 78.38 81 ASP A C 1
ATOM 640 O O . ASP A 1 81 ? -4.899 -14.998 -0.442 1.00 78.38 81 ASP A O 1
ATOM 644 N N . VAL A 1 82 ? -6.606 -14.998 -1.893 1.00 80.56 82 VAL A N 1
ATOM 645 C CA . VAL A 1 82 ? -6.546 -16.434 -2.167 1.00 80.56 82 VAL A CA 1
ATOM 646 C C . VAL A 1 82 ? -5.258 -16.833 -2.900 1.00 80.56 82 VAL A C 1
ATOM 648 O O . VAL A 1 82 ? -4.654 -17.850 -2.563 1.00 80.56 82 VAL A O 1
ATOM 651 N N . HIS A 1 83 ? -4.757 -16.007 -3.818 1.00 83.56 83 HIS A N 1
ATOM 652 C CA . HIS A 1 83 ? -3.537 -16.305 -4.569 1.00 83.56 83 HIS A CA 1
ATOM 653 C C . HIS A 1 83 ? -2.262 -16.119 -3.745 1.00 83.56 83 HIS A C 1
ATOM 655 O O . HIS A 1 83 ? -1.295 -16.850 -3.967 1.00 83.56 83 HIS A O 1
ATOM 661 N N . ILE A 1 84 ? -2.266 -15.224 -2.748 1.00 82.94 84 ILE A N 1
ATOM 662 C CA . ILE A 1 84 ? -1.187 -15.154 -1.745 1.00 82.94 84 ILE A CA 1
ATOM 663 C C . ILE A 1 84 ? -1.030 -16.523 -1.080 1.00 82.94 84 ILE A C 1
ATOM 665 O O . ILE A 1 84 ? 0.070 -17.071 -1.022 1.00 82.94 84 ILE A O 1
ATOM 669 N N . THR A 1 85 ? -2.145 -17.113 -0.633 1.00 79.50 85 THR A N 1
ATOM 670 C CA . THR A 1 85 ? -2.136 -18.406 0.073 1.00 79.50 85 THR A CA 1
ATOM 671 C C . THR A 1 85 ? -1.776 -19.587 -0.831 1.00 79.50 85 THR A C 1
ATOM 673 O O . THR A 1 85 ? -1.387 -20.639 -0.331 1.00 79.50 85 THR A O 1
ATOM 676 N N . TRP A 1 86 ? -1.871 -19.422 -2.153 1.00 82.44 86 TRP A N 1
ATOM 677 C CA . TRP A 1 86 ? -1.474 -20.426 -3.147 1.00 82.44 86 TRP A CA 1
ATOM 678 C C . TRP A 1 86 ? -0.031 -20.270 -3.639 1.00 82.44 86 TRP A C 1
ATOM 680 O O . TRP A 1 86 ? 0.402 -21.027 -4.503 1.00 82.44 86 TRP A O 1
ATOM 690 N N . GLY A 1 87 ? 0.731 -19.332 -3.069 1.00 83.25 87 GLY A N 1
ATOM 691 C CA . GLY A 1 87 ? 2.163 -19.200 -3.325 1.00 83.25 87 GLY A CA 1
ATOM 692 C C . GLY A 1 87 ? 2.558 -18.052 -4.252 1.00 83.25 87 GLY A C 1
ATOM 693 O O . GLY A 1 87 ? 3.741 -17.932 -4.558 1.00 83.25 87 GLY A O 1
ATOM 694 N N . LEU A 1 88 ? 1.635 -17.167 -4.658 1.00 87.69 88 LEU A N 1
ATOM 695 C CA . LEU A 1 88 ? 1.997 -15.910 -5.333 1.00 87.69 88 LEU A CA 1
ATOM 696 C C . LEU A 1 88 ? 2.476 -14.861 -4.325 1.00 87.69 88 LEU A C 1
ATOM 698 O O . LEU A 1 88 ? 1.891 -13.786 -4.178 1.00 87.69 88 LEU A O 1
ATOM 702 N N . ALA A 1 89 ? 3.545 -15.207 -3.617 1.00 90.19 89 ALA A N 1
ATOM 703 C CA . ALA A 1 89 ? 4.219 -14.377 -2.639 1.00 90.19 89 ALA A CA 1
ATOM 704 C C . ALA A 1 89 ? 5.721 -14.690 -2.639 1.00 90.19 89 ALA A C 1
ATOM 706 O O . ALA A 1 89 ? 6.140 -15.836 -2.782 1.00 90.19 89 ALA A O 1
ATOM 707 N N . MET A 1 90 ? 6.540 -13.663 -2.459 1.00 92.44 90 MET A N 1
ATOM 708 C CA . MET A 1 90 ? 7.993 -13.756 -2.393 1.00 92.44 90 MET A CA 1
ATOM 709 C C . MET A 1 90 ? 8.515 -12.698 -1.429 1.00 92.44 90 MET A C 1
ATOM 711 O O . MET A 1 90 ? 8.075 -11.555 -1.473 1.00 92.44 90 MET A O 1
ATOM 715 N N . ALA A 1 91 ? 9.502 -13.048 -0.610 1.00 92.38 91 ALA A N 1
ATOM 716 C CA . ALA A 1 91 ? 10.250 -12.074 0.174 1.00 92.38 91 ALA A CA 1
ATOM 717 C C . ALA A 1 91 ? 11.466 -11.577 -0.623 1.00 92.38 91 ALA A C 1
ATOM 719 O O . ALA A 1 91 ? 12.251 -12.374 -1.138 1.00 92.38 91 ALA A O 1
ATOM 720 N N . LEU A 1 92 ? 11.627 -10.261 -0.724 1.00 92.25 92 LEU A N 1
ATOM 721 C CA . LEU A 1 92 ? 12.817 -9.607 -1.250 1.00 92.25 92 LEU A CA 1
ATOM 722 C C . LEU A 1 92 ? 13.682 -9.145 -0.075 1.00 92.25 92 LEU A C 1
ATOM 724 O O . LEU A 1 92 ? 13.265 -8.274 0.682 1.00 92.25 92 LEU A O 1
ATOM 728 N N . LEU A 1 93 ? 14.882 -9.708 0.063 1.00 93.06 93 LEU A N 1
ATOM 729 C CA . LEU A 1 93 ? 15.893 -9.194 0.986 1.00 93.06 93 LEU A CA 1
ATOM 730 C C . LEU A 1 93 ? 16.688 -8.083 0.293 1.00 93.06 93 LEU A C 1
ATOM 732 O O . LEU A 1 93 ? 17.286 -8.310 -0.759 1.00 93.06 93 LEU A O 1
ATOM 736 N N . VAL A 1 94 ? 16.690 -6.897 0.891 1.00 92.25 94 VAL A N 1
ATOM 737 C CA . VAL A 1 94 ? 17.501 -5.752 0.479 1.00 92.25 94 VAL A CA 1
ATOM 738 C C . VAL A 1 94 ? 18.543 -5.518 1.562 1.00 92.25 94 VAL A C 1
ATOM 740 O O . VAL A 1 94 ? 18.205 -5.210 2.703 1.00 92.25 94 VAL A O 1
ATOM 743 N N . GLU A 1 95 ? 19.808 -5.708 1.209 1.00 89.56 95 GLU A N 1
ATOM 744 C CA . GLU A 1 95 ? 20.942 -5.498 2.108 1.00 89.56 95 GLU A CA 1
ATOM 745 C C . GLU A 1 95 ? 21.420 -4.042 2.070 1.00 89.56 95 GLU A C 1
ATOM 747 O O . GLU A 1 95 ? 21.121 -3.288 1.138 1.00 89.56 95 GLU A O 1
ATOM 752 N N . ASP A 1 96 ? 22.196 -3.651 3.079 1.00 84.00 96 ASP A N 1
ATOM 753 C CA . ASP A 1 96 ? 22.869 -2.358 3.087 1.00 84.00 96 ASP A CA 1
ATOM 754 C C . ASP A 1 96 ? 23.878 -2.257 1.930 1.00 84.00 96 ASP A C 1
ATOM 756 O O . ASP A 1 96 ? 24.688 -3.153 1.685 1.00 84.00 96 ASP A O 1
ATOM 760 N N . GLY A 1 97 ? 23.852 -1.126 1.223 1.00 77.00 97 GLY A N 1
ATOM 761 C CA . GLY A 1 97 ? 24.837 -0.812 0.192 1.00 77.00 97 GLY A CA 1
ATOM 762 C C . GLY A 1 97 ? 26.174 -0.330 0.770 1.00 77.00 97 GLY A C 1
ATOM 763 O O . GLY A 1 97 ? 26.262 0.137 1.904 1.00 77.00 97 GLY A O 1
ATOM 764 N N . VAL A 1 98 ? 27.232 -0.371 -0.045 1.00 75.06 98 VAL A N 1
ATOM 765 C CA . VAL A 1 98 ? 28.543 0.190 0.321 1.00 75.06 98 VAL A CA 1
ATOM 766 C C . VAL A 1 98 ? 28.511 1.719 0.164 1.00 75.06 98 VAL A C 1
ATOM 768 O O . VAL A 1 98 ? 28.559 2.229 -0.954 1.00 75.06 98 VAL A O 1
ATOM 771 N N . GLY A 1 99 ? 28.430 2.462 1.274 1.00 66.50 99 GLY A N 1
ATOM 772 C CA . GLY A 1 99 ? 28.491 3.930 1.294 1.00 66.50 99 GLY A CA 1
ATOM 773 C C . GLY A 1 99 ? 28.113 4.544 2.648 1.00 66.50 99 GLY A C 1
ATOM 774 O O . GLY A 1 99 ? 27.499 3.895 3.490 1.00 66.50 99 GLY A O 1
ATOM 775 N N . THR A 1 100 ? 28.463 5.814 2.876 1.00 59.94 100 THR A N 1
ATOM 776 C CA . THR A 1 100 ? 27.964 6.586 4.026 1.00 59.94 100 THR A CA 1
ATOM 777 C C . THR A 1 100 ? 26.569 7.107 3.694 1.00 59.94 100 THR A C 1
ATOM 779 O O . THR A 1 100 ? 26.428 8.189 3.127 1.00 59.94 100 THR A O 1
ATOM 782 N N . GLY A 1 101 ? 25.528 6.328 3.980 1.00 56.16 101 GLY A N 1
ATOM 783 C CA . GLY A 1 101 ? 24.158 6.826 3.863 1.00 56.16 101 GLY A CA 1
ATOM 784 C C . GLY A 1 101 ? 23.950 8.031 4.785 1.00 56.16 101 GLY A C 1
ATOM 785 O O . GLY A 1 101 ? 24.329 7.985 5.958 1.00 56.16 101 GLY A O 1
ATOM 786 N N . GLU A 1 102 ? 23.336 9.107 4.282 1.00 57.06 102 GLU A N 1
ATOM 787 C CA . GLU A 1 102 ? 22.888 10.244 5.098 1.00 57.06 102 GLU A CA 1
ATOM 788 C C . GLU A 1 102 ? 21.673 9.831 5.929 1.00 57.06 102 GLU A C 1
ATOM 790 O O . GLU A 1 102 ? 20.515 10.137 5.666 1.00 57.06 102 GLU A O 1
ATOM 795 N N . GLY A 1 103 ? 21.954 9.040 6.950 1.00 48.34 103 GLY A N 1
ATOM 796 C CA . GLY A 1 103 ? 20.958 8.400 7.765 1.00 48.34 103 GLY A CA 1
ATOM 797 C C . GLY A 1 103 ? 20.467 9.251 8.915 1.00 48.34 103 GLY A C 1
ATOM 798 O O . GLY A 1 103 ? 20.562 8.794 10.054 1.00 48.34 103 GLY A O 1
ATOM 799 N N . ARG A 1 104 ? 19.936 10.450 8.679 1.00 45.34 104 ARG A N 1
ATOM 800 C CA . ARG A 1 104 ? 19.341 11.220 9.775 1.00 45.34 104 ARG A CA 1
ATOM 801 C C . ARG A 1 104 ? 17.895 10.766 9.984 1.00 45.34 104 ARG A C 1
ATOM 803 O O . ARG A 1 104 ? 17.009 11.157 9.237 1.00 45.34 104 ARG A O 1
ATOM 810 N N . LEU A 1 105 ? 17.654 9.967 11.031 1.00 43.19 105 LEU A N 1
ATOM 811 C CA . LEU A 1 105 ? 16.321 9.841 11.634 1.00 43.19 105 LEU A CA 1
ATOM 812 C C . LEU A 1 105 ? 15.941 11.229 12.154 1.00 43.19 105 LEU A C 1
ATOM 814 O O . LEU A 1 105 ? 16.267 11.603 13.280 1.00 43.19 105 LEU A O 1
ATOM 818 N N . VAL A 1 106 ? 15.322 12.043 11.306 1.00 44.88 106 VAL A N 1
ATOM 819 C CA . VAL A 1 106 ? 14.675 13.255 11.778 1.00 44.88 106 VAL A CA 1
ATOM 820 C C . VAL A 1 106 ? 13.313 12.809 12.278 1.00 44.88 106 VAL A C 1
ATOM 822 O O . VAL A 1 106 ? 12.350 12.774 11.523 1.00 44.88 106 VAL A O 1
ATOM 825 N N . LEU A 1 107 ? 13.227 12.477 13.567 1.00 45.12 107 LEU A N 1
ATOM 826 C CA . LEU A 1 107 ? 11.954 12.563 14.275 1.00 45.12 107 LEU A CA 1
ATOM 827 C C . LEU A 1 107 ? 11.595 14.050 14.292 1.00 45.12 107 LEU A C 1
ATOM 829 O O . LEU A 1 107 ? 11.911 14.771 15.237 1.00 45.12 107 LEU A O 1
ATOM 833 N N . THR A 1 108 ? 11.069 14.570 13.181 1.00 42.78 108 THR A N 1
ATOM 834 C CA . THR A 1 108 ? 10.619 15.952 13.153 1.00 42.78 108 THR A CA 1
ATOM 835 C C . THR A 1 108 ? 9.482 16.037 14.154 1.00 42.78 108 THR A C 1
ATOM 837 O O . THR A 1 108 ? 8.466 15.371 13.980 1.00 42.78 108 THR A O 1
ATOM 840 N N . SER A 1 109 ? 9.631 16.879 15.174 1.00 41.94 109 SER A N 1
ATOM 841 C CA . SER A 1 109 ? 8.583 17.270 16.124 1.00 41.94 109 SER A CA 1
ATOM 842 C C . SER A 1 109 ? 7.472 18.102 15.465 1.00 41.94 109 SER A C 1
ATOM 844 O O . SER A 1 109 ? 6.856 18.954 16.106 1.00 41.94 109 SER A O 1
ATOM 846 N N . ARG A 1 110 ? 7.248 17.907 14.160 1.00 53.50 110 ARG A N 1
ATOM 847 C CA . ARG A 1 110 ? 6.114 18.476 13.446 1.00 53.50 110 ARG A CA 1
ATOM 848 C C . ARG A 1 110 ? 4.843 17.896 14.061 1.00 53.50 110 ARG A C 1
ATOM 850 O O . ARG A 1 110 ? 4.877 16.742 14.492 1.00 53.50 110 ARG A O 1
ATOM 857 N N . PRO A 1 111 ? 3.750 18.670 14.130 1.00 50.59 111 PRO A N 1
ATOM 858 C CA . PRO A 1 111 ? 2.465 18.135 14.545 1.00 50.59 111 PRO A CA 1
ATOM 859 C C . PRO A 1 111 ? 2.095 17.007 13.579 1.00 50.59 111 PRO A C 1
ATOM 861 O O . PRO A 1 111 ? 1.697 17.252 12.447 1.00 50.59 111 PRO A O 1
ATOM 864 N N . GLY A 1 112 ? 2.339 15.772 14.007 1.00 52.81 112 GLY A N 1
ATOM 865 C CA . GLY A 1 112 ? 1.921 14.591 13.279 1.00 52.81 112 GLY A CA 1
ATOM 866 C C . GLY A 1 112 ? 0.411 14.456 13.371 1.00 52.81 112 GLY A C 1
ATOM 867 O O . GLY A 1 112 ? -0.198 14.856 14.369 1.00 52.81 112 GLY A O 1
ATOM 868 N N . TRP A 1 113 ? -0.198 13.878 12.343 1.00 60.84 113 TRP A N 1
ATOM 869 C CA . TRP A 1 113 ? -1.565 13.403 12.474 1.00 60.84 113 TRP A CA 1
ATOM 870 C C . TRP A 1 113 ? -1.548 12.192 13.414 1.00 60.84 113 TRP A C 1
ATOM 872 O O . TRP A 1 113 ? -0.867 11.198 13.152 1.00 60.84 113 TRP A O 1
ATOM 882 N N . GLY A 1 114 ? -2.235 12.323 14.549 1.00 63.00 114 GLY A N 1
ATOM 883 C CA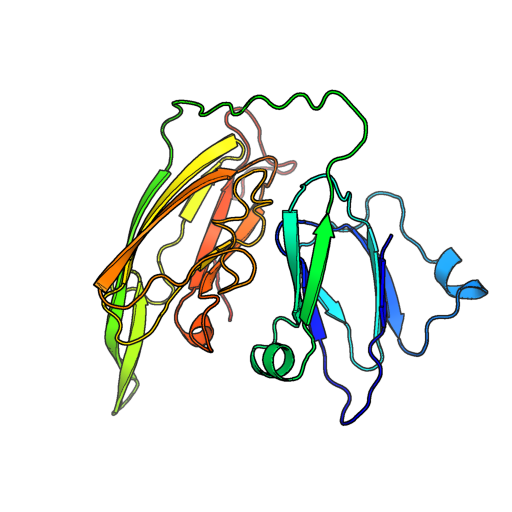 . GLY A 1 114 ? -2.347 11.298 15.580 1.00 63.00 114 GLY A CA 1
ATOM 884 C C . GLY A 1 114 ? -3.770 10.759 15.635 1.00 63.00 114 GLY A C 1
ATOM 885 O O . GLY A 1 114 ? -4.692 11.516 15.933 1.00 63.00 114 GLY A O 1
ATOM 886 N N . GLY A 1 115 ? -3.950 9.465 15.375 1.00 79.12 115 GLY A N 1
ATOM 887 C CA . GLY A 1 115 ? -5.255 8.807 15.400 1.00 79.12 115 GLY A CA 1
ATOM 888 C C . GLY A 1 115 ? -5.269 7.553 16.260 1.00 79.12 115 GLY A C 1
ATOM 889 O O . GLY A 1 115 ? -4.252 6.885 16.446 1.00 79.12 115 GLY A O 1
ATOM 890 N N . TYR A 1 116 ? -6.448 7.222 16.777 1.00 89.50 116 TYR A N 1
ATOM 891 C CA . TYR A 1 116 ? -6.692 5.982 17.503 1.00 89.50 116 TYR A CA 1
ATOM 892 C C . TYR A 1 116 ? -7.628 5.092 16.694 1.00 89.50 116 TYR A C 1
ATOM 894 O O . TYR A 1 116 ? -8.686 5.553 16.263 1.00 89.50 116 TYR A O 1
ATOM 902 N N . PHE A 1 117 ? -7.233 3.842 16.472 1.00 95.75 117 PHE A N 1
ATOM 903 C CA . PHE A 1 117 ? -7.985 2.852 15.709 1.00 95.75 117 PHE A CA 1
ATOM 904 C C . PHE A 1 117 ? -8.404 1.704 16.629 1.00 95.75 117 PHE A C 1
ATOM 906 O O . PHE A 1 117 ? -7.582 0.894 17.062 1.00 95.75 117 PHE A O 1
ATOM 913 N N . LEU A 1 118 ? -9.702 1.627 16.901 1.00 96.38 118 LEU A N 1
ATOM 914 C CA . LEU A 1 118 ? -10.323 0.538 17.635 1.00 96.38 118 LEU A CA 1
ATOM 915 C C . LEU A 1 118 ? -10.875 -0.500 16.666 1.00 96.38 118 LEU A C 1
ATOM 917 O O . LEU A 1 118 ? -11.835 -0.221 15.948 1.00 96.38 118 LEU A O 1
ATOM 921 N N . PHE A 1 119 ? -10.302 -1.697 16.670 1.00 96.25 119 PHE A N 1
ATOM 922 C CA . PHE A 1 119 ? -10.787 -2.800 15.847 1.00 96.25 119 PHE A CA 1
ATOM 923 C C . PHE A 1 119 ? -11.824 -3.573 16.631 1.00 96.25 119 PHE A C 1
ATOM 925 O O . PHE A 1 119 ? -11.522 -4.091 17.704 1.00 96.25 119 PHE A O 1
ATOM 932 N N . GLN A 1 120 ? -13.033 -3.661 16.095 1.00 95.81 120 GLN A N 1
ATOM 933 C CA . GLN A 1 120 ? -14.147 -4.314 16.767 1.00 95.81 120 GLN A CA 1
ATOM 934 C C . GLN A 1 120 ? -15.084 -4.974 15.762 1.00 95.81 120 GLN A C 1
ATOM 936 O O . GLN A 1 120 ? -15.192 -4.552 14.610 1.00 95.81 120 GLN A O 1
ATOM 941 N N . THR A 1 121 ? -15.796 -5.997 16.217 1.00 96.00 121 THR A N 1
ATOM 942 C CA . THR A 1 121 ? -16.927 -6.549 15.476 1.00 96.00 121 THR A CA 1
ATOM 943 C C . THR A 1 121 ? -18.118 -5.599 15.614 1.00 96.00 121 THR A C 1
ATOM 945 O O . THR A 1 121 ? -18.361 -5.053 16.690 1.00 96.00 121 THR A O 1
ATOM 948 N N . THR A 1 122 ? -18.829 -5.329 14.524 1.00 95.44 122 THR A N 1
ATOM 949 C CA . THR A 1 122 ? -19.974 -4.417 14.490 1.00 95.44 122 THR A CA 1
ATOM 950 C C . THR A 1 122 ? -21.146 -5.050 13.737 1.00 95.44 122 THR A C 1
ATOM 952 O O . THR A 1 122 ? -20.964 -5.446 12.579 1.00 95.44 122 THR A O 1
ATOM 955 N N . PRO A 1 123 ? -22.355 -5.080 14.335 1.00 95.31 123 PRO A N 1
ATOM 956 C CA . PRO A 1 123 ? -23.560 -5.525 13.653 1.00 95.31 123 PRO A CA 1
ATOM 957 C C . PRO A 1 123 ? -23.976 -4.501 12.599 1.00 95.31 123 PRO A C 1
ATOM 959 O O . PRO A 1 123 ? -24.224 -3.332 12.900 1.00 95.31 123 PRO A O 1
ATOM 962 N N . VAL A 1 124 ? -24.124 -4.953 11.361 1.00 91.62 124 VAL A N 1
ATOM 963 C CA . VAL A 1 124 ? -24.627 -4.162 10.243 1.00 91.62 124 VAL A CA 1
ATOM 964 C C . VAL A 1 124 ? -25.871 -4.829 9.684 1.00 91.62 124 VAL A C 1
ATOM 966 O O . VAL A 1 124 ? -25.853 -5.979 9.244 1.00 91.62 124 VAL A O 1
ATOM 969 N N . LYS A 1 125 ? -26.974 -4.080 9.679 1.00 91.69 125 LYS A N 1
ATOM 970 C CA . LYS A 1 125 ? -28.228 -4.522 9.074 1.00 91.69 125 LYS A CA 1
ATOM 971 C C . LYS A 1 125 ? -28.207 -4.241 7.574 1.00 91.69 125 LYS A C 1
ATOM 973 O O . LYS A 1 125 ? -28.161 -3.084 7.157 1.00 91.69 125 LYS A O 1
ATOM 978 N N . ARG A 1 126 ? -28.278 -5.294 6.762 1.00 86.56 126 ARG A N 1
ATOM 979 C CA . ARG A 1 126 ? -28.449 -5.224 5.306 1.00 86.56 126 ARG A CA 1
ATOM 980 C C . ARG A 1 126 ? -29.756 -5.916 4.952 1.00 86.56 126 ARG A C 1
ATOM 982 O O . ARG A 1 126 ? -29.926 -7.102 5.200 1.00 86.56 126 ARG A O 1
ATOM 989 N N . LEU A 1 127 ? -30.681 -5.169 4.349 1.00 90.38 127 LEU A N 1
ATOM 990 C CA . LEU A 1 127 ? -32.033 -5.657 4.060 1.00 90.38 127 LEU A CA 1
ATOM 991 C C . LEU A 1 127 ? -32.717 -6.184 5.342 1.00 90.38 127 LEU A C 1
ATOM 993 O O . LEU A 1 127 ? -32.898 -5.427 6.302 1.00 90.38 127 LEU A O 1
ATOM 997 N N . CYS A 1 128 ? -33.113 -7.457 5.353 1.00 93.25 128 CYS A N 1
ATOM 998 C CA . CYS A 1 128 ? -33.793 -8.110 6.470 1.00 93.25 128 CYS A CA 1
ATOM 999 C C . CYS A 1 128 ? -32.833 -8.789 7.456 1.00 93.25 128 CYS A C 1
ATOM 1001 O O . CYS A 1 128 ? -33.279 -9.166 8.538 1.00 93.25 128 CYS A O 1
ATOM 1003 N N . ASP A 1 129 ? -31.545 -8.877 7.122 1.00 94.50 129 ASP A N 1
ATOM 1004 C CA . ASP A 1 129 ? -30.562 -9.667 7.855 1.00 94.50 129 ASP A CA 1
ATOM 1005 C C . ASP A 1 129 ? -29.530 -8.773 8.551 1.00 94.50 129 ASP A C 1
ATOM 1007 O O . ASP A 1 129 ? -29.147 -7.701 8.067 1.00 94.50 129 ASP A O 1
ATOM 1011 N N . THR A 1 130 ? -29.083 -9.215 9.724 1.00 94.31 130 THR A N 1
ATOM 1012 C CA . THR A 1 130 ? -27.983 -8.580 10.454 1.00 94.31 130 THR A CA 1
ATOM 1013 C C . THR A 1 130 ? -26.744 -9.440 10.295 1.00 94.31 130 THR A C 1
ATOM 1015 O O . THR A 1 130 ? -26.766 -10.631 10.604 1.00 94.31 130 THR A O 1
ATOM 1018 N N . HIS A 1 131 ? -25.664 -8.820 9.837 1.00 91.62 131 HIS A N 1
ATOM 1019 C CA . HIS A 1 131 ? -24.363 -9.452 9.692 1.00 91.62 131 HIS A CA 1
ATOM 1020 C C . HIS A 1 131 ? -23.352 -8.755 10.588 1.00 91.62 131 HIS A C 1
ATOM 1022 O O . HIS A 1 131 ? -23.368 -7.536 10.721 1.00 91.62 131 HIS A O 1
ATOM 1028 N N . GLU A 1 132 ? -22.445 -9.526 11.164 1.00 92.56 132 GLU A N 1
ATOM 1029 C CA . GLU A 1 132 ? -21.297 -8.988 11.880 1.00 92.56 132 GLU A CA 1
ATOM 1030 C C . GLU A 1 132 ? -20.162 -8.734 10.885 1.00 92.56 132 GLU A C 1
ATOM 1032 O O . GLU A 1 132 ? -19.761 -9.642 10.154 1.00 92.56 132 GLU A O 1
ATOM 1037 N N . ILE A 1 133 ? -19.637 -7.510 10.861 1.00 93.56 133 ILE A N 1
ATOM 1038 C CA . ILE A 1 133 ? -18.426 -7.165 10.108 1.00 93.56 133 ILE A CA 1
ATOM 1039 C C . ILE A 1 133 ? -17.360 -6.611 11.046 1.00 93.56 133 ILE A C 1
ATOM 1041 O O . ILE A 1 133 ? -17.667 -6.113 12.127 1.00 93.56 133 ILE A O 1
ATOM 1045 N N . ILE A 1 134 ? -16.098 -6.672 10.633 1.00 95.19 134 ILE A N 1
ATOM 1046 C CA . ILE A 1 134 ? -15.012 -6.025 11.369 1.00 95.19 134 ILE A CA 1
ATOM 1047 C C . ILE A 1 134 ? -14.936 -4.572 10.912 1.00 95.19 134 ILE A C 1
ATOM 1049 O O . ILE A 1 134 ? -14.862 -4.314 9.711 1.00 95.19 134 ILE A O 1
ATOM 1053 N N . THR A 1 135 ? -14.930 -3.637 11.858 1.00 95.25 135 THR A N 1
ATOM 1054 C CA . THR A 1 135 ? -14.806 -2.202 11.590 1.00 95.25 135 THR A CA 1
ATOM 1055 C C . THR A 1 135 ? -13.651 -1.592 12.369 1.00 95.25 135 THR A C 1
ATOM 1057 O O . THR A 1 135 ? -13.176 -2.143 13.367 1.00 95.25 135 THR A O 1
ATOM 1060 N N . VAL A 1 136 ? -13.233 -0.409 11.922 1.00 95.75 136 VAL A N 1
ATOM 1061 C CA . VAL A 1 136 ? -12.324 0.463 12.665 1.00 95.75 136 VAL A CA 1
ATOM 1062 C C . VAL A 1 136 ? -13.130 1.645 13.182 1.00 95.75 136 VAL A C 1
ATOM 1064 O O . VAL A 1 136 ? -13.772 2.346 12.403 1.00 95.75 136 VAL A O 1
ATOM 1067 N N . ASN A 1 137 ? -13.132 1.856 14.498 1.00 94.44 137 ASN A N 1
ATOM 1068 C CA .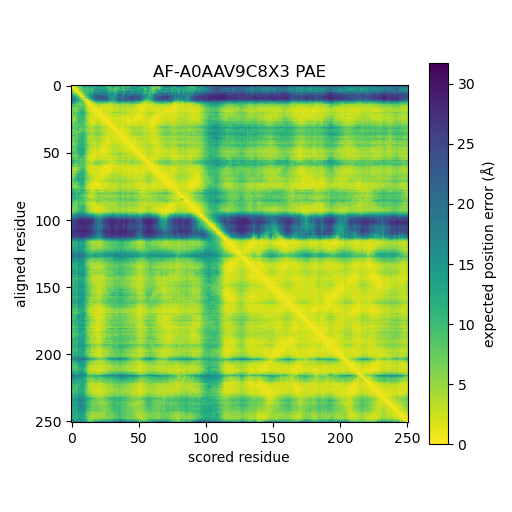 ASN A 1 137 ? -13.922 2.896 15.169 1.00 94.44 137 ASN A CA 1
ATOM 1069 C C . ASN A 1 137 ? -15.434 2.832 14.861 1.00 94.44 137 ASN A C 1
ATOM 1071 O O . ASN A 1 137 ? -16.114 3.855 14.888 1.00 94.44 137 ASN A O 1
ATOM 1075 N N . GLY A 1 138 ? -15.973 1.648 14.542 1.00 93.56 138 GLY A N 1
ATOM 1076 C CA . GLY A 1 138 ? -17.381 1.500 14.152 1.00 93.56 138 GLY A CA 1
ATOM 1077 C C . GLY A 1 138 ? -17.702 1.991 12.736 1.00 93.56 138 GLY A C 1
ATOM 1078 O O . GLY A 1 138 ? -18.877 2.093 12.394 1.00 93.56 138 GLY A O 1
ATOM 1079 N N . GLN A 1 139 ? -16.690 2.319 11.925 1.00 92.81 139 GLN A N 1
ATOM 1080 C CA . GLN A 1 139 ? -16.851 2.864 10.576 1.00 92.81 139 GLN A CA 1
ATOM 1081 C C . GLN A 1 139 ? -16.578 1.813 9.494 1.00 92.81 139 GLN A C 1
ATOM 1083 O O . GLN A 1 139 ? -15.684 0.974 9.631 1.00 92.81 139 GLN A O 1
ATOM 1088 N N . PHE A 1 140 ? -17.348 1.895 8.406 1.00 91.94 140 PHE A N 1
ATOM 1089 C CA . PHE A 1 140 ? -17.123 1.153 7.169 1.00 91.94 140 PHE A CA 1
ATOM 1090 C C . PHE A 1 140 ? -17.480 2.029 5.942 1.00 91.94 140 PHE A C 1
ATOM 1092 O O . PHE A 1 140 ? -18.644 2.425 5.822 1.00 91.94 140 PHE A O 1
ATOM 1099 N N . PRO A 1 141 ? -16.532 2.324 5.026 1.00 93.62 141 PRO A N 1
ATOM 1100 C CA . PRO A 1 141 ? -15.088 2.113 5.166 1.00 93.62 141 PRO A CA 1
ATOM 1101 C C . PRO A 1 141 ? -14.528 2.754 6.442 1.00 93.62 141 PRO A C 1
ATOM 1103 O O . PRO A 1 141 ? -15.174 3.601 7.061 1.00 93.62 141 PRO A O 1
ATOM 1106 N N . GLY A 1 142 ? -13.341 2.325 6.857 1.00 93.81 142 GLY A N 1
ATOM 1107 C CA . GLY A 1 142 ? -12.657 2.897 8.008 1.00 93.81 142 GLY A CA 1
ATOM 1108 C C . GLY A 1 142 ? -12.279 4.374 7.805 1.00 93.81 142 GLY A C 1
ATOM 1109 O O . GLY A 1 142 ? -12.445 4.927 6.713 1.00 93.81 142 GLY A O 1
ATOM 1110 N N . PRO A 1 143 ? -11.738 5.025 8.851 1.00 93.31 143 PRO A N 1
ATOM 1111 C CA . PRO A 1 143 ? -11.388 6.441 8.806 1.00 93.31 143 PRO A CA 1
ATOM 1112 C C . PRO A 1 143 ? -10.483 6.807 7.621 1.00 93.31 143 PRO A C 1
ATOM 1114 O O . PRO A 1 143 ? -9.480 6.141 7.356 1.00 93.31 143 PRO A O 1
ATOM 1117 N N . THR A 1 144 ? -10.807 7.911 6.944 1.00 93.31 144 THR A N 1
ATOM 1118 C CA . THR A 1 144 ? -9.891 8.526 5.975 1.00 93.31 144 THR A CA 1
ATOM 1119 C C . THR A 1 144 ? -8.780 9.248 6.721 1.00 93.31 144 THR A C 1
ATOM 1121 O O . THR A 1 144 ? -9.041 10.062 7.608 1.00 93.31 144 THR A O 1
ATOM 1124 N N . LEU A 1 145 ? -7.543 8.939 6.356 1.00 93.12 145 LEU A N 1
ATOM 1125 C CA . LEU A 1 145 ? -6.348 9.588 6.867 1.00 93.12 145 LEU A CA 1
ATOM 1126 C C . LEU A 1 145 ? -5.912 10.650 5.870 1.00 93.12 145 LEU A C 1
ATOM 1128 O O . LEU A 1 145 ? -5.681 10.327 4.712 1.00 93.12 145 LEU A O 1
ATOM 1132 N N . GLU A 1 146 ? -5.788 11.898 6.308 1.00 92.69 146 GLU A N 1
ATOM 1133 C CA . GLU A 1 146 ? -5.283 12.987 5.472 1.00 92.69 146 GLU A CA 1
ATOM 1134 C C . GLU A 1 146 ? -4.056 13.617 6.129 1.00 92.69 146 GLU A C 1
ATOM 1136 O O . GLU A 1 146 ? -4.102 14.084 7.267 1.00 92.69 146 GLU A O 1
ATOM 1141 N N . VAL A 1 147 ? -2.946 13.591 5.400 1.00 92.31 147 VAL A N 1
ATOM 1142 C CA . VAL A 1 147 ? -1.597 13.956 5.851 1.00 92.31 147 VAL A CA 1
ATOM 1143 C C . VAL A 1 147 ? -0.851 14.643 4.715 1.00 92.31 147 VAL A C 1
ATOM 1145 O O . VAL A 1 147 ? -1.294 14.598 3.570 1.00 92.31 147 VAL A O 1
ATOM 1148 N N . ARG A 1 148 ? 0.277 15.299 4.991 1.00 91.81 148 ARG A N 1
ATOM 1149 C CA . ARG A 1 148 ? 1.151 15.875 3.958 1.00 91.81 148 ARG A CA 1
ATOM 1150 C C . ARG A 1 148 ? 2.436 15.080 3.802 1.00 91.81 148 ARG A C 1
ATOM 1152 O O . ARG A 1 148 ? 2.933 14.467 4.744 1.00 91.81 148 ARG A O 1
ATOM 1159 N N . SER A 1 149 ? 3.029 15.175 2.617 1.00 91.25 149 SER A N 1
ATOM 1160 C CA . SER A 1 149 ? 4.403 14.733 2.396 1.00 91.25 149 SER A CA 1
ATOM 1161 C C . SER A 1 149 ? 5.359 15.428 3.378 1.00 91.25 149 SER A C 1
ATOM 1163 O O . SER A 1 149 ? 5.386 16.660 3.506 1.00 91.25 149 SER A O 1
ATOM 1165 N N . GLY A 1 150 ? 6.144 14.632 4.101 1.00 89.31 150 GLY A N 1
ATOM 1166 C CA . GLY A 1 150 ? 7.039 15.061 5.173 1.00 89.31 150 GLY A CA 1
ATOM 1167 C C . GLY A 1 150 ? 6.395 15.193 6.558 1.00 89.31 150 GLY A C 1
ATOM 1168 O O . GLY A 1 150 ? 7.058 15.729 7.454 1.00 89.31 150 GLY A O 1
ATOM 1169 N N . ASP A 1 151 ? 5.144 14.761 6.742 1.00 89.88 151 ASP A N 1
ATOM 1170 C CA . ASP A 1 151 ? 4.531 14.595 8.063 1.00 89.88 151 ASP A CA 1
ATOM 1171 C C . ASP A 1 151 ? 4.925 13.251 8.693 1.00 89.88 151 ASP A C 1
ATOM 1173 O O . ASP A 1 151 ? 5.258 12.279 8.010 1.00 89.88 151 ASP A O 1
ATOM 1177 N N . THR A 1 152 ? 4.856 13.188 10.023 1.00 89.75 152 THR A N 1
ATOM 1178 C CA . THR A 1 152 ? 4.934 11.929 10.772 1.00 89.75 152 THR A CA 1
ATOM 1179 C C . THR A 1 152 ? 3.520 11.439 11.056 1.00 89.75 152 THR A C 1
ATOM 1181 O O . THR A 1 152 ? 2.749 12.137 11.716 1.00 89.75 152 THR A O 1
ATOM 1184 N N . LEU A 1 153 ? 3.189 10.238 10.587 1.00 90.06 153 LEU A N 1
ATOM 1185 C CA . LEU A 1 153 ? 1.933 9.570 10.901 1.00 90.06 153 LEU A CA 1
ATOM 1186 C C . LEU A 1 153 ? 2.079 8.796 12.216 1.00 90.06 153 LEU A C 1
ATOM 1188 O O . LEU A 1 153 ? 3.045 8.051 12.392 1.00 90.06 153 LEU A O 1
ATOM 1192 N N . VAL A 1 154 ? 1.113 8.960 13.126 1.00 92.94 154 VAL A N 1
ATOM 1193 C CA . VAL A 1 154 ? 1.023 8.186 14.370 1.00 92.94 154 VAL A CA 1
ATOM 1194 C C . VAL A 1 154 ? -0.368 7.561 14.490 1.00 92.94 154 VAL A C 1
ATOM 1196 O O . VAL A 1 154 ? -1.350 8.263 14.728 1.00 92.94 154 VAL A O 1
ATOM 1199 N N . VAL A 1 155 ? -0.467 6.236 14.362 1.00 93.88 155 VAL A N 1
ATOM 1200 C CA . VAL A 1 155 ? -1.736 5.501 14.514 1.00 93.88 155 VAL A CA 1
ATOM 1201 C C . VAL A 1 155 ? -1.611 4.477 15.627 1.00 93.88 155 VAL A C 1
ATOM 1203 O O . VAL A 1 155 ? -0.896 3.485 15.497 1.00 93.88 155 VAL A O 1
ATOM 1206 N N . SER A 1 156 ? -2.327 4.702 16.725 1.00 94.56 156 SER A N 1
ATOM 1207 C CA . SER A 1 156 ? -2.397 3.758 17.840 1.00 94.56 156 SER A CA 1
ATOM 1208 C C . SER A 1 156 ? -3.576 2.815 17.655 1.00 94.56 156 SER A C 1
ATOM 1210 O O . SER A 1 156 ? -4.729 3.240 17.669 1.00 94.56 156 SER A O 1
ATOM 1212 N N . ILE A 1 157 ? -3.279 1.531 17.499 1.00 94.75 157 ILE A N 1
ATOM 1213 C CA . ILE A 1 157 ? -4.252 0.459 17.326 1.00 94.75 157 ILE A CA 1
ATOM 1214 C C . ILE A 1 157 ? -4.526 -0.224 18.658 1.00 94.75 157 ILE A C 1
ATOM 1216 O O . ILE A 1 157 ? -3.597 -0.517 19.413 1.00 94.75 157 ILE A O 1
ATOM 1220 N N . VAL A 1 158 ? -5.793 -0.559 18.895 1.00 96.56 158 VAL A N 1
ATOM 1221 C CA . VAL A 1 158 ? -6.204 -1.538 19.901 1.00 96.56 158 VAL A CA 1
ATOM 1222 C C . VAL A 1 158 ? -7.091 -2.591 19.252 1.00 96.56 158 VAL A C 1
ATOM 1224 O O . VAL A 1 158 ? -8.076 -2.277 18.579 1.00 96.56 158 VAL A O 1
ATOM 1227 N N . ASN A 1 159 ? -6.718 -3.852 19.449 1.00 97.12 159 ASN A N 1
ATOM 1228 C CA . ASN A 1 159 ? -7.387 -4.994 18.853 1.00 97.12 159 ASN A CA 1
ATOM 1229 C C . ASN A 1 159 ? -8.406 -5.605 19.830 1.00 97.12 159 ASN A C 1
ATOM 1231 O O . ASN A 1 159 ? -8.026 -6.364 20.719 1.00 97.12 159 ASN A O 1
ATOM 1235 N N . HIS A 1 160 ? -9.701 -5.312 19.665 1.00 97.06 160 HIS A N 1
ATOM 1236 C CA . HIS A 1 160 ? -10.787 -5.967 20.417 1.00 97.06 160 HIS A CA 1
ATOM 1237 C C . HIS A 1 160 ? -11.391 -7.172 19.676 1.00 97.06 160 HIS A C 1
ATOM 1239 O O . HIS A 1 160 ? -12.460 -7.660 20.045 1.00 97.06 160 HIS A O 1
ATOM 1245 N N . LEU A 1 161 ? -10.732 -7.669 18.630 1.00 95.50 161 LEU A N 1
ATOM 1246 C CA . LEU A 1 161 ? -11.166 -8.853 17.896 1.00 95.50 161 L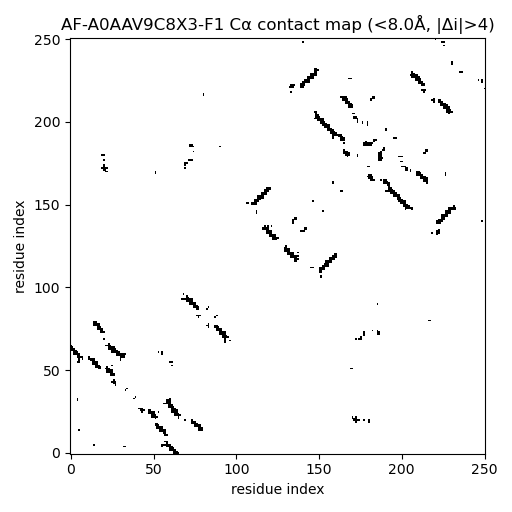EU A CA 1
ATOM 1247 C C . LEU A 1 161 ? -10.691 -10.132 18.587 1.00 95.50 161 LEU A C 1
ATOM 1249 O O . LEU A 1 161 ? -9.731 -10.141 19.354 1.00 95.50 161 LEU A O 1
ATOM 1253 N N . ALA A 1 162 ? -11.323 -11.251 18.234 1.00 94.50 162 ALA A N 1
ATOM 1254 C CA . ALA A 1 162 ? -10.877 -12.591 18.620 1.00 94.50 162 ALA A CA 1
ATOM 1255 C C . ALA A 1 162 ? -9.706 -13.117 17.762 1.00 94.50 162 ALA A C 1
ATOM 1257 O O . ALA A 1 162 ? -9.234 -14.236 17.966 1.00 94.50 162 ALA A O 1
ATOM 1258 N N . HIS A 1 163 ? -9.239 -12.327 16.795 1.00 92.31 163 HIS A N 1
ATOM 1259 C CA . HIS A 1 163 ? -8.220 -12.703 15.821 1.00 92.31 163 HIS A CA 1
ATOM 1260 C C . HIS A 1 163 ? -7.080 -11.686 15.807 1.00 92.31 163 HIS A C 1
ATOM 1262 O O . HIS A 1 163 ? -7.241 -10.553 16.257 1.00 92.31 163 HIS A O 1
ATOM 1268 N N . ASN A 1 164 ? -5.932 -12.091 15.273 1.00 95.50 164 ASN A N 1
ATOM 1269 C CA . ASN A 1 164 ? -4.817 -11.184 15.037 1.00 95.50 164 ASN A CA 1
ATOM 1270 C C . ASN A 1 164 ? -5.145 -10.151 13.954 1.00 95.50 164 ASN A C 1
ATOM 1272 O O . ASN A 1 164 ? -5.932 -10.437 13.051 1.00 95.50 164 ASN A O 1
ATOM 1276 N N . VAL A 1 165 ? -4.510 -8.982 14.040 1.00 95.25 165 VAL A N 1
ATOM 1277 C CA . VAL A 1 165 ? -4.609 -7.949 13.010 1.00 95.25 165 VAL A CA 1
ATOM 1278 C C . VAL A 1 165 ? -3.299 -7.179 12.842 1.00 95.25 165 VAL A C 1
ATOM 1280 O O . VAL A 1 165 ? -2.559 -6.966 13.800 1.00 95.25 165 VAL A O 1
ATOM 1283 N N . THR A 1 166 ? -3.037 -6.719 11.630 1.00 96.50 166 THR A N 1
ATOM 1284 C CA . THR A 1 166 ? -2.013 -5.746 11.246 1.00 96.50 166 THR A CA 1
ATOM 1285 C C . THR A 1 166 ? -2.569 -4.879 10.120 1.00 96.50 166 THR A C 1
ATOM 1287 O O . THR A 1 166 ? -3.546 -5.252 9.466 1.00 96.50 166 THR A O 1
ATOM 1290 N N . LEU A 1 167 ? -1.976 -3.705 9.910 1.00 96.06 167 LEU A N 1
ATOM 1291 C CA . LEU A 1 167 ? -2.329 -2.794 8.828 1.00 96.06 167 LEU A CA 1
ATOM 1292 C C . LEU A 1 167 ? -1.150 -2.615 7.888 1.00 96.06 167 LEU A C 1
ATOM 1294 O O . LEU A 1 167 ? -0.015 -2.509 8.342 1.00 96.06 167 LEU A O 1
ATOM 1298 N N . HIS A 1 168 ? -1.470 -2.508 6.606 1.00 95.81 168 HIS A N 1
ATOM 1299 C CA . HIS A 1 168 ? -0.560 -2.109 5.552 1.00 95.81 168 HIS A CA 1
ATOM 1300 C C . HIS A 1 168 ? -0.962 -0.759 4.957 1.00 95.81 168 HIS A C 1
ATOM 1302 O O . HIS A 1 168 ? -2.145 -0.405 4.950 1.00 95.81 168 HIS A O 1
ATOM 1308 N N . TRP A 1 169 ? 0.030 -0.026 4.454 1.00 95.12 169 TRP A N 1
ATOM 1309 C CA . TRP A 1 169 ? -0.070 1.363 4.017 1.00 95.12 169 TRP A CA 1
ATOM 1310 C C . TRP A 1 169 ? 0.426 1.482 2.576 1.00 95.12 169 TRP A C 1
ATOM 1312 O O . TRP A 1 169 ? 1.630 1.477 2.319 1.00 95.12 169 TRP A O 1
ATOM 1322 N N . HIS A 1 170 ? -0.491 1.625 1.621 1.00 93.94 170 HIS A N 1
ATOM 1323 C CA . HIS A 1 170 ? -0.095 1.846 0.231 1.00 93.94 170 HIS A CA 1
ATOM 1324 C C . HIS A 1 170 ? 0.523 3.236 0.067 1.00 93.94 170 HIS A C 1
ATOM 1326 O O . HIS A 1 170 ? 0.050 4.208 0.655 1.00 93.94 170 HIS A O 1
ATOM 1332 N N . GLY A 1 171 ? 1.567 3.331 -0.759 1.00 90.50 171 GLY A N 1
ATOM 1333 C CA . GLY A 1 171 ? 2.277 4.590 -1.018 1.00 90.50 171 GLY A CA 1
ATOM 1334 C C . GLY A 1 171 ? 3.197 5.047 0.117 1.00 90.50 171 GLY A C 1
ATOM 1335 O O . GLY A 1 171 ? 3.646 6.190 0.115 1.00 90.50 171 GLY A O 1
ATOM 1336 N N . VAL A 1 172 ? 3.482 4.187 1.102 1.00 92.69 172 VAL A N 1
ATOM 1337 C CA . VAL A 1 172 ? 4.434 4.476 2.179 1.00 92.69 172 VAL A CA 1
ATOM 1338 C C . VAL A 1 172 ? 5.623 3.527 2.069 1.00 92.69 172 VAL A C 1
ATOM 1340 O O . VAL A 1 172 ? 5.486 2.314 2.174 1.00 92.69 172 VAL A O 1
ATOM 1343 N N . THR A 1 173 ? 6.822 4.082 1.907 1.00 90.06 173 THR A N 1
ATOM 1344 C CA . THR A 1 173 ? 8.049 3.287 1.740 1.00 90.06 173 THR A CA 1
ATOM 1345 C C . THR A 1 173 ? 8.503 2.591 3.021 1.00 90.06 173 THR A C 1
ATOM 1347 O O . THR A 1 173 ? 9.291 1.660 2.962 1.00 90.06 173 THR A O 1
ATOM 1350 N N . GLN A 1 174 ? 8.033 3.007 4.199 1.00 91.88 174 GLN A N 1
ATOM 1351 C CA . GLN A 1 174 ? 8.430 2.419 5.487 1.00 91.88 174 GLN A CA 1
ATOM 1352 C C . GLN A 1 174 ? 9.954 2.432 5.721 1.00 91.88 174 GLN A C 1
ATOM 1354 O O . GLN A 1 174 ? 10.517 1.545 6.372 1.00 91.88 174 GLN A O 1
ATOM 1359 N N . MET A 1 175 ? 10.638 3.468 5.223 1.00 88.81 175 MET A N 1
ATOM 1360 C CA . MET A 1 175 ? 12.077 3.651 5.411 1.00 88.81 175 MET A CA 1
ATOM 1361 C C . MET A 1 175 ? 12.438 3.580 6.902 1.00 88.81 175 MET A C 1
ATOM 1363 O O . MET A 1 175 ? 11.925 4.355 7.714 1.00 88.81 175 MET A O 1
ATOM 1367 N N . ARG A 1 176 ? 13.309 2.628 7.275 1.00 86.19 176 ARG A N 1
ATOM 1368 C CA . ARG A 1 176 ? 13.743 2.351 8.671 1.00 86.19 176 ARG A CA 1
ATOM 1369 C C . ARG A 1 176 ? 12.621 1.982 9.645 1.00 86.19 176 ARG A C 1
ATOM 1371 O O . ARG A 1 176 ? 12.836 1.936 10.853 1.00 86.19 176 ARG A O 1
ATOM 1378 N N . THR A 1 177 ? 11.432 1.719 9.126 1.00 91.81 177 THR A N 1
ATOM 1379 C CA . THR A 1 177 ? 10.218 1.401 9.880 1.00 91.81 177 THR A CA 1
ATOM 1380 C C . THR A 1 177 ? 9.531 0.189 9.258 1.00 91.81 177 THR A C 1
ATOM 1382 O O . THR A 1 177 ? 8.312 0.075 9.298 1.00 91.81 177 THR A O 1
ATOM 1385 N N . ALA A 1 178 ? 10.316 -0.745 8.705 1.00 91.50 178 ALA A N 1
ATOM 1386 C CA . ALA A 1 178 ? 9.814 -1.980 8.102 1.00 91.50 178 ALA A CA 1
ATOM 1387 C C . ALA A 1 178 ? 8.894 -2.755 9.060 1.00 91.50 178 ALA A C 1
ATOM 1389 O O . ALA A 1 178 ? 7.899 -3.321 8.636 1.00 91.50 178 ALA A O 1
ATOM 1390 N N . CYS A 1 179 ? 9.138 -2.697 10.373 1.00 91.50 179 CYS A N 1
ATOM 1391 C CA . CYS A 1 179 ? 8.279 -3.335 11.374 1.00 91.50 179 CYS A CA 1
ATOM 1392 C C . CYS A 1 179 ? 6.848 -2.781 11.484 1.00 91.50 179 CYS A C 1
ATOM 1394 O O . CYS A 1 179 ? 6.043 -3.355 12.218 1.00 91.50 179 CYS A O 1
ATOM 1396 N N . ALA A 1 180 ? 6.551 -1.683 10.789 1.00 93.81 180 ALA A N 1
ATOM 1397 C CA . ALA A 1 180 ? 5.250 -1.031 10.705 1.00 93.81 180 ALA A CA 1
ATOM 1398 C C . ALA A 1 180 ? 4.604 -1.189 9.309 1.00 93.81 180 ALA A C 1
ATOM 1400 O O . ALA A 1 180 ? 3.606 -0.534 9.026 1.00 93.81 180 ALA A O 1
ATOM 1401 N N . ASP A 1 181 ? 5.165 -2.043 8.445 1.00 94.69 181 ASP A N 1
ATOM 1402 C CA . ASP A 1 181 ? 4.686 -2.284 7.078 1.00 94.69 181 ASP A CA 1
ATOM 1403 C C . ASP A 1 181 ? 3.423 -3.155 7.006 1.00 94.69 181 ASP A C 1
ATOM 1405 O O . ASP A 1 181 ? 2.651 -2.995 6.069 1.00 94.69 181 ASP A O 1
ATOM 1409 N N . GLY A 1 182 ? 3.178 -4.049 7.972 1.00 94.12 182 GLY A N 1
ATOM 1410 C CA . GLY A 1 182 ? 1.935 -4.832 8.036 1.00 94.12 182 GLY A CA 1
ATOM 1411 C C . GLY A 1 182 ? 2.051 -6.351 7.860 1.00 94.12 182 GLY A C 1
ATOM 1412 O O . GLY A 1 182 ? 1.415 -7.060 8.645 1.00 94.12 182 GLY A O 1
ATOM 1413 N N . PRO A 1 183 ? 2.826 -6.901 6.906 1.00 92.56 183 PRO A N 1
ATOM 1414 C CA . PRO A 1 183 ? 2.895 -8.341 6.661 1.00 92.56 183 PRO A CA 1
ATOM 1415 C C . PRO A 1 183 ? 3.196 -9.182 7.911 1.00 92.56 183 PRO A C 1
ATOM 1417 O O . PRO A 1 183 ? 4.321 -9.186 8.429 1.00 92.56 183 PRO A O 1
ATOM 1420 N N . GLU A 1 184 ? 2.190 -9.934 8.376 1.00 91.62 184 GLU A N 1
ATOM 1421 C CA . GLU A 1 184 ? 2.316 -10.796 9.552 1.00 91.62 184 GLU A CA 1
ATOM 1422 C C . GLU A 1 184 ? 3.439 -11.819 9.360 1.00 91.62 184 GLU A C 1
ATOM 1424 O O . GLU A 1 184 ? 3.502 -12.516 8.349 1.00 91.62 184 GLU A O 1
ATOM 1429 N N . PHE A 1 185 ? 4.314 -11.930 10.361 1.00 91.06 185 PHE A N 1
ATOM 1430 C CA . PHE A 1 185 ? 5.440 -12.872 10.388 1.00 91.06 185 PHE A CA 1
ATOM 1431 C C . PHE A 1 185 ? 6.510 -12.657 9.303 1.00 91.06 185 PHE A C 1
ATOM 1433 O O . PHE A 1 185 ? 7.460 -13.436 9.247 1.00 91.06 185 PHE A O 1
ATOM 1440 N N . VAL A 1 186 ? 6.398 -11.605 8.484 1.00 91.06 186 VAL A N 1
ATOM 1441 C CA . VAL A 1 186 ? 7.437 -11.198 7.524 1.00 91.06 186 VAL A CA 1
ATOM 1442 C C . VAL A 1 186 ? 8.119 -9.933 8.021 1.00 91.06 186 VAL A C 1
ATOM 1444 O O . VAL A 1 186 ? 9.302 -9.961 8.351 1.00 91.06 186 VAL A O 1
ATOM 1447 N N . THR A 1 187 ? 7.371 -8.839 8.129 1.00 92.44 187 THR A N 1
ATOM 1448 C CA . THR A 1 187 ? 7.901 -7.555 8.598 1.00 92.44 187 THR A CA 1
ATOM 1449 C C . THR A 1 187 ? 7.372 -7.194 9.976 1.00 92.44 187 THR A C 1
ATOM 1451 O O . THR A 1 187 ? 8.093 -6.579 10.758 1.00 92.44 187 THR A O 1
ATOM 1454 N N . GLN A 1 188 ? 6.161 -7.636 10.329 1.00 94.25 188 GLN A N 1
ATOM 1455 C CA . GLN A 1 188 ? 5.496 -7.246 11.566 1.00 94.25 188 GLN A CA 1
ATOM 1456 C C . GLN A 1 188 ? 4.992 -8.444 12.386 1.00 94.25 188 GLN A C 1
ATOM 1458 O O . GLN A 1 188 ? 4.450 -9.424 11.871 1.00 94.25 188 GLN A O 1
ATOM 1463 N N . CYS A 1 189 ? 5.131 -8.345 13.712 1.00 94.00 189 CYS A N 1
ATOM 1464 C CA . CYS A 1 189 ? 4.465 -9.252 14.644 1.00 94.00 189 CYS A CA 1
ATOM 1465 C C . CYS A 1 189 ? 2.954 -8.963 14.689 1.00 94.00 189 CYS A C 1
ATOM 1467 O O . CYS A 1 189 ? 2.575 -7.801 14.847 1.00 94.00 189 CYS A O 1
ATOM 1469 N N . PRO A 1 190 ? 2.094 -9.994 14.665 1.00 95.44 190 PRO A N 1
ATOM 1470 C CA . PRO A 1 190 ? 0.653 -9.805 14.772 1.00 95.44 190 PRO A CA 1
ATOM 1471 C C . PRO A 1 190 ? 0.232 -9.016 16.017 1.00 95.44 190 PRO A C 1
ATOM 1473 O O . PRO A 1 190 ? 0.683 -9.324 17.128 1.00 95.44 190 PRO A O 1
ATOM 1476 N N . ILE A 1 191 ? -0.696 -8.065 15.864 1.00 96.88 191 ILE A N 1
ATOM 1477 C CA . ILE A 1 191 ? -1.361 -7.434 17.009 1.00 96.88 191 ILE A CA 1
ATOM 1478 C C . ILE A 1 191 ? -2.400 -8.433 17.509 1.00 96.88 191 ILE A C 1
ATOM 1480 O O . ILE A 1 191 ? -3.462 -8.610 16.912 1.00 96.88 191 ILE A O 1
ATOM 1484 N N . ARG A 1 192 ? -2.067 -9.149 18.582 1.00 96.94 192 ARG A N 1
ATOM 1485 C CA . ARG A 1 192 ? -2.907 -10.219 19.141 1.00 96.94 192 ARG A CA 1
ATOM 1486 C C . ARG A 1 192 ? -4.225 -9.681 19.721 1.00 96.94 192 ARG A C 1
ATOM 1488 O O . ARG A 1 192 ? -4.280 -8.498 20.062 1.00 96.94 192 ARG A O 1
ATOM 1495 N N . PRO A 1 193 ? -5.254 -10.533 19.896 1.00 97.56 193 PRO A N 1
ATOM 1496 C CA . PRO A 1 193 ? -6.470 -10.190 20.635 1.00 97.56 193 PRO A CA 1
ATOM 1497 C C . PRO A 1 193 ? -6.179 -9.513 21.979 1.00 97.56 193 PRO A C 1
ATOM 1499 O O . PRO A 1 193 ? -5.357 -10.000 22.757 1.00 97.56 193 PRO A O 1
ATOM 1502 N N . GLY A 1 194 ? -6.833 -8.381 22.240 1.00 97.00 194 GLY A N 1
ATOM 1503 C CA . GLY A 1 194 ? -6.621 -7.539 23.424 1.00 97.00 194 GLY A CA 1
ATOM 1504 C C . GLY A 1 194 ? -5.316 -6.730 23.419 1.00 97.00 194 GLY A C 1
ATOM 1505 O O . GLY A 1 194 ? -5.056 -5.985 24.361 1.00 97.00 194 GLY A O 1
ATOM 1506 N N . GLY A 1 195 ? -4.483 -6.880 22.389 1.00 97.31 195 GLY A N 1
ATOM 1507 C CA . GLY A 1 195 ? -3.212 -6.184 22.241 1.00 97.31 195 GLY A CA 1
ATOM 1508 C C . GLY A 1 195 ? -3.349 -4.789 21.636 1.00 97.31 195 GLY A C 1
ATOM 1509 O O . GLY A 1 195 ? -4.398 -4.392 21.122 1.00 97.31 195 GLY A O 1
ATOM 1510 N N . SER A 1 196 ? -2.242 -4.053 21.663 1.00 96.56 196 SER A N 1
ATOM 1511 C CA . SER A 1 196 ? -2.116 -2.731 21.059 1.00 96.56 196 SER A CA 1
ATOM 1512 C C . SER A 1 196 ? -0.784 -2.579 20.332 1.00 96.56 196 SER A C 1
ATOM 1514 O O . SER A 1 196 ? 0.182 -3.291 20.614 1.00 96.56 196 SER A O 1
ATOM 1516 N N . TYR A 1 197 ? -0.743 -1.664 19.369 1.00 96.06 197 TYR A N 1
ATOM 1517 C CA . TYR A 1 197 ? 0.466 -1.326 18.621 1.00 96.06 197 TYR A CA 1
ATOM 1518 C C . TYR A 1 197 ? 0.355 0.096 18.077 1.00 96.06 197 TYR A C 1
ATOM 1520 O O . TYR A 1 197 ? -0.712 0.491 17.614 1.00 96.06 197 TYR A O 1
ATOM 1528 N N . THR A 1 198 ? 1.448 0.853 18.097 1.00 95.25 198 THR A N 1
ATOM 1529 C CA . THR A 1 198 ? 1.488 2.204 17.529 1.00 95.25 198 THR A CA 1
ATOM 1530 C C . THR A 1 198 ? 2.358 2.212 16.282 1.00 95.25 198 THR A C 1
ATOM 1532 O O . THR A 1 198 ? 3.567 2.011 16.368 1.00 95.25 198 THR A O 1
ATOM 1535 N N . TYR A 1 199 ? 1.741 2.483 15.134 1.00 94.94 199 TYR A N 1
ATOM 1536 C CA . TYR A 1 199 ? 2.453 2.785 13.897 1.00 94.94 199 TYR A CA 1
ATOM 1537 C C . TYR A 1 199 ? 2.991 4.203 14.000 1.00 94.94 199 TYR A C 1
ATOM 1539 O O . TYR A 1 199 ? 2.233 5.129 14.291 1.00 94.94 199 TYR A O 1
ATOM 1547 N N . LEU A 1 200 ? 4.296 4.358 13.795 1.00 92.06 200 LEU A N 1
ATOM 1548 C CA . LEU A 1 200 ? 4.979 5.642 13.826 1.00 92.06 200 LEU A CA 1
ATOM 1549 C C . LEU A 1 200 ? 6.020 5.669 12.715 1.00 92.06 200 LEU A C 1
ATOM 1551 O O . LEU A 1 200 ? 7.035 4.978 12.794 1.00 92.06 200 LEU A O 1
ATOM 1555 N N . PHE A 1 201 ? 5.767 6.466 11.684 1.00 91.31 201 PHE A N 1
ATOM 1556 C CA . PHE A 1 201 ? 6.685 6.626 10.561 1.00 91.31 201 PHE A CA 1
ATOM 1557 C C . PHE A 1 201 ? 6.477 7.971 9.867 1.00 91.31 201 PHE A C 1
ATOM 1559 O O . PHE A 1 201 ? 5.421 8.596 9.968 1.00 91.31 201 PHE A O 1
ATOM 1566 N N . THR A 1 202 ? 7.509 8.432 9.168 1.00 90.19 202 THR A N 1
ATOM 1567 C CA . THR A 1 202 ? 7.443 9.639 8.343 1.00 90.19 202 THR A CA 1
ATOM 1568 C C . THR A 1 202 ? 7.026 9.264 6.931 1.00 90.19 202 THR A C 1
ATOM 1570 O O . THR A 1 202 ? 7.542 8.304 6.363 1.00 90.19 202 THR A O 1
ATOM 1573 N N . ILE A 1 203 ? 6.106 10.036 6.365 1.00 89.12 203 ILE A N 1
ATOM 1574 C CA . ILE A 1 203 ? 5.696 9.894 4.973 1.00 89.12 203 ILE A CA 1
ATOM 1575 C C . ILE A 1 203 ? 6.685 10.679 4.129 1.00 89.12 203 ILE A C 1
ATOM 1577 O O . ILE A 1 203 ? 6.654 11.909 4.109 1.00 89.12 203 ILE A O 1
ATOM 1581 N N . ASP A 1 204 ? 7.602 9.970 3.480 1.00 83.00 204 ASP A N 1
ATOM 1582 C CA . ASP A 1 204 ? 8.640 10.597 2.674 1.00 83.00 204 ASP A CA 1
ATOM 1583 C C . ASP A 1 204 ? 8.247 10.620 1.200 1.00 83.00 204 ASP A C 1
ATOM 1585 O O . ASP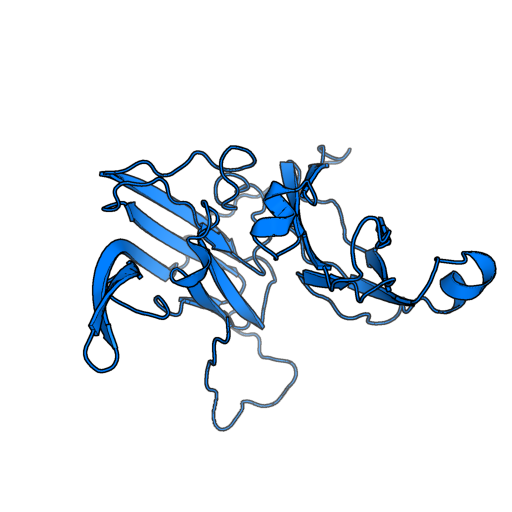 A 1 204 ? 7.984 9.579 0.602 1.00 83.00 204 ASP A O 1
ATOM 1589 N N . SER A 1 205 ? 8.246 11.813 0.608 1.00 79.62 205 SER A N 1
ATOM 1590 C CA . SER A 1 205 ? 8.088 12.091 -0.829 1.00 79.62 205 SER A CA 1
ATOM 1591 C C . SER A 1 205 ? 6.789 11.659 -1.528 1.00 79.62 205 SER A C 1
ATOM 1593 O O . SER A 1 205 ? 6.495 12.212 -2.584 1.00 79.62 205 SER A O 1
ATOM 1595 N N . ALA A 1 206 ? 5.983 10.763 -0.955 1.00 87.56 206 ALA A N 1
ATOM 1596 C CA . ALA A 1 206 ? 4.704 10.357 -1.529 1.00 87.56 206 ALA A CA 1
ATOM 1597 C C . ALA A 1 206 ? 3.708 11.528 -1.559 1.00 87.56 206 ALA A C 1
ATOM 1599 O O . ALA A 1 206 ? 3.629 12.307 -0.608 1.00 87.56 206 ALA A O 1
ATOM 1600 N N . GLU A 1 207 ? 2.946 11.643 -2.646 1.00 92.56 207 GLU A N 1
ATOM 1601 C CA . GLU A 1 207 ? 1.854 12.603 -2.828 1.00 92.56 207 GLU A CA 1
ATOM 1602 C C . GLU A 1 207 ? 0.778 11.940 -3.702 1.00 92.56 207 GLU A C 1
ATOM 1604 O O . GLU A 1 207 ? 1.089 11.400 -4.762 1.00 92.56 207 GLU A O 1
ATOM 1609 N N . GLY A 1 208 ? -0.486 11.953 -3.274 1.00 91.38 208 GLY A N 1
ATOM 1610 C CA . GLY A 1 208 ? -1.590 11.339 -4.013 1.00 91.38 208 GLY A CA 1
ATOM 1611 C C . GLY A 1 208 ? -2.661 10.695 -3.134 1.00 91.38 208 GLY A C 1
ATOM 1612 O O . GLY A 1 208 ? -2.733 10.918 -1.924 1.00 91.38 208 GLY A O 1
ATOM 1613 N N . THR A 1 209 ? -3.508 9.894 -3.777 1.00 92.50 209 THR A N 1
ATOM 1614 C CA . THR A 1 209 ? -4.589 9.131 -3.146 1.00 92.50 209 THR A CA 1
ATOM 1615 C C . THR A 1 209 ? -4.184 7.668 -3.051 1.00 92.50 209 THR A C 1
ATOM 1617 O O . THR A 1 209 ? -4.014 6.992 -4.061 1.00 92.50 209 THR A O 1
ATOM 1620 N N . PHE A 1 210 ? -4.066 7.188 -1.822 1.00 94.50 210 PHE A N 1
ATOM 1621 C CA . PHE A 1 210 ? -3.720 5.822 -1.469 1.00 94.50 210 PHE A CA 1
ATOM 1622 C C . PHE A 1 210 ? -4.755 5.268 -0.487 1.00 94.50 210 PHE A C 1
ATOM 1624 O O . P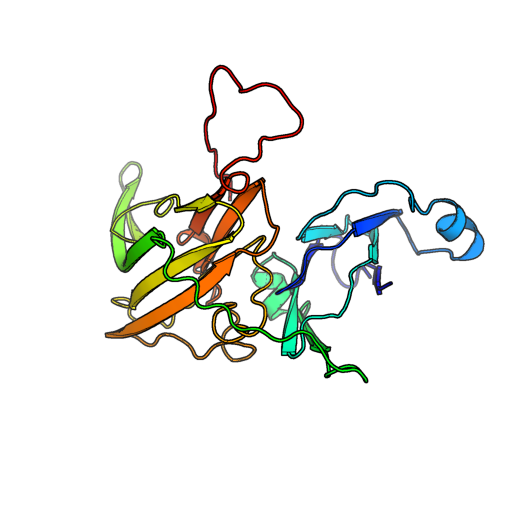HE A 1 210 ? -5.832 5.835 -0.277 1.00 94.50 210 PHE A O 1
ATOM 1631 N N . TRP A 1 211 ? -4.431 4.140 0.129 1.00 94.19 211 TRP A N 1
ATOM 1632 C CA . TRP A 1 211 ? -5.300 3.453 1.062 1.00 94.19 211 TRP A CA 1
ATOM 1633 C C . TRP A 1 211 ? -4.480 2.662 2.073 1.00 94.19 211 TRP A C 1
ATOM 1635 O O . TRP A 1 211 ? -3.318 2.325 1.848 1.00 94.19 211 TRP A O 1
ATOM 1645 N N . TRP A 1 212 ? -5.096 2.382 3.209 1.00 95.06 212 TRP A N 1
ATOM 1646 C CA . TRP A 1 212 ? -4.597 1.435 4.188 1.00 95.06 212 TRP A CA 1
ATOM 1647 C C . TRP A 1 212 ? -5.584 0.281 4.285 1.00 95.06 212 TRP A C 1
ATOM 1649 O O . TRP A 1 212 ? -6.788 0.467 4.092 1.00 95.06 212 TRP A O 1
ATOM 1659 N N . HIS A 1 213 ? -5.092 -0.913 4.595 1.00 95.19 213 HIS A N 1
ATOM 1660 C CA . HIS A 1 213 ? -5.957 -2.072 4.777 1.00 95.19 213 HIS A CA 1
ATOM 1661 C C . HIS A 1 213 ? -5.375 -3.097 5.741 1.00 95.19 213 HIS A C 1
ATOM 1663 O O . HIS A 1 213 ? -4.176 -3.108 6.011 1.00 95.19 213 HIS A O 1
ATOM 1669 N N . ALA A 1 214 ? -6.228 -3.981 6.260 1.00 94.06 214 ALA A N 1
ATOM 1670 C CA . ALA A 1 214 ? -5.762 -5.112 7.046 1.00 94.06 214 ALA A CA 1
ATOM 1671 C C . ALA A 1 214 ? -4.908 -6.050 6.195 1.00 94.06 214 ALA A C 1
ATOM 1673 O O . ALA A 1 214 ? -5.268 -6.372 5.060 1.00 94.06 214 ALA A O 1
ATOM 1674 N N . GLN A 1 215 ? -3.811 -6.534 6.770 1.00 91.00 215 GLN A N 1
ATOM 1675 C CA . GLN A 1 215 ? -2.951 -7.536 6.143 1.00 91.00 215 GLN A CA 1
ATOM 1676 C C . GLN A 1 215 ? -2.847 -8.808 6.984 1.00 91.00 215 GLN A C 1
ATOM 1678 O O . GLN A 1 215 ? -1.798 -9.438 7.113 1.00 91.00 215 GLN A O 1
ATOM 1683 N N . SER A 1 216 ? -3.986 -9.188 7.553 1.00 86.25 216 SER A N 1
ATOM 1684 C CA . SER A 1 216 ? -4.151 -10.410 8.329 1.00 86.25 216 SER A CA 1
ATOM 1685 C C . SER A 1 216 ? -5.363 -11.159 7.800 1.00 86.25 216 SER A C 1
ATOM 1687 O O . SER A 1 216 ? -6.477 -10.627 7.776 1.00 86.25 216 SER A O 1
ATOM 1689 N N . SER A 1 217 ? -5.166 -12.416 7.397 1.00 79.75 217 SER A N 1
ATOM 1690 C CA . SER A 1 217 ? -6.242 -13.267 6.872 1.00 79.75 217 SER A CA 1
ATOM 1691 C C . SER A 1 217 ? -7.028 -12.579 5.732 1.00 79.75 217 SER A C 1
ATOM 1693 O O . SER A 1 217 ? -6.459 -11.838 4.939 1.00 79.75 217 SER A O 1
ATOM 1695 N N . ARG A 1 218 ? -8.341 -12.817 5.632 1.00 79.62 218 ARG A N 1
ATOM 1696 C CA . ARG A 1 218 ? -9.262 -12.174 4.672 1.00 79.62 218 ARG A CA 1
ATOM 1697 C C . ARG A 1 218 ? -9.921 -10.905 5.229 1.00 79.62 218 ARG A C 1
ATOM 1699 O O . ARG A 1 218 ? -11.022 -10.547 4.818 1.00 79.62 218 ARG A O 1
ATOM 1706 N N . MET A 1 219 ? -9.300 -10.250 6.214 1.00 84.88 219 MET A N 1
ATOM 1707 C CA . MET A 1 219 ? -9.896 -9.079 6.876 1.00 84.88 219 MET A CA 1
ATOM 1708 C C . MET A 1 219 ? -9.944 -7.844 5.979 1.00 84.88 219 MET A C 1
ATOM 1710 O O . MET A 1 219 ? -10.713 -6.927 6.264 1.00 84.88 219 MET A O 1
ATOM 1714 N N . ARG A 1 220 ? -9.186 -7.835 4.874 1.00 83.75 220 ARG A N 1
ATOM 1715 C CA . ARG A 1 220 ? -9.225 -6.751 3.892 1.00 83.75 220 ARG A CA 1
ATOM 1716 C C . ARG A 1 220 ? -10.634 -6.487 3.363 1.00 83.75 220 ARG A C 1
ATOM 1718 O O . ARG A 1 220 ? -10.944 -5.342 3.125 1.00 83.75 220 ARG A O 1
ATOM 1725 N N . LEU A 1 221 ? -11.521 -7.484 3.318 1.00 85.56 221 LEU A N 1
ATOM 1726 C CA . LEU A 1 221 ? -12.904 -7.316 2.845 1.00 85.56 221 LEU A CA 1
ATOM 1727 C C . LEU A 1 221 ? -13.723 -6.250 3.590 1.00 85.56 221 LEU A C 1
ATOM 1729 O O . LEU A 1 221 ? -14.704 -5.749 3.047 1.00 85.56 221 LEU A O 1
ATOM 1733 N N . THR A 1 222 ? -13.394 -5.951 4.851 1.00 90.38 222 THR A N 1
ATOM 1734 C CA . THR A 1 222 ? -14.135 -4.948 5.638 1.00 90.38 222 THR A CA 1
ATOM 1735 C C . THR A 1 222 ? -13.241 -3.936 6.346 1.00 90.38 222 THR A C 1
ATOM 1737 O O . THR A 1 222 ? -13.735 -2.956 6.900 1.00 90.38 222 THR A O 1
ATOM 1740 N N . VAL A 1 223 ? -11.927 -4.159 6.343 1.00 94.62 223 VAL A N 1
ATOM 1741 C CA . VAL A 1 223 ? -10.964 -3.371 7.108 1.00 94.62 223 VAL A CA 1
ATOM 1742 C C . VAL A 1 223 ? -10.015 -2.663 6.158 1.00 94.62 223 VAL A C 1
ATOM 1744 O O . VAL A 1 223 ? -8.928 -3.151 5.849 1.00 94.62 223 VAL A O 1
ATOM 1747 N N . TYR A 1 224 ? -10.455 -1.497 5.705 1.00 95.38 224 TYR A N 1
ATOM 1748 C CA . TYR A 1 224 ? -9.708 -0.606 4.830 1.00 95.38 224 TYR A CA 1
ATOM 1749 C C . TYR A 1 224 ? -10.208 0.830 4.969 1.00 95.38 224 TYR A C 1
ATOM 1751 O O . TYR A 1 224 ? -11.333 1.068 5.413 1.00 95.38 224 TYR A O 1
ATOM 1759 N N . GLY A 1 225 ? -9.391 1.790 4.554 1.00 95.12 225 GLY A N 1
ATOM 1760 C CA . GLY A 1 225 ? -9.755 3.201 4.490 1.00 95.12 225 GLY A CA 1
ATOM 1761 C C . GLY A 1 225 ? -8.806 3.983 3.591 1.00 95.12 225 GLY A C 1
ATOM 1762 O O . GLY A 1 225 ? -7.751 3.491 3.194 1.00 95.12 225 GLY A O 1
ATOM 1763 N N . ALA A 1 226 ? -9.191 5.205 3.237 1.00 95.38 226 ALA A N 1
ATOM 1764 C CA . ALA A 1 226 ? -8.380 6.043 2.364 1.00 95.38 226 ALA A CA 1
ATOM 1765 C C . ALA A 1 226 ? -7.191 6.644 3.121 1.00 95.38 226 ALA A C 1
ATOM 1767 O O . ALA A 1 226 ? -7.288 6.977 4.304 1.00 95.38 226 ALA A O 1
ATOM 1768 N N . LEU A 1 227 ? -6.086 6.818 2.403 1.00 94.56 227 LEU A N 1
ATOM 1769 C CA . LEU A 1 227 ? -4.901 7.546 2.833 1.00 94.56 227 LEU A CA 1
ATOM 1770 C C . LEU A 1 227 ? -4.603 8.623 1.787 1.00 94.56 227 LEU A C 1
ATOM 1772 O O . LEU A 1 227 ? -4.116 8.335 0.700 1.00 94.56 227 LEU A O 1
ATOM 1776 N N . ILE A 1 228 ? -4.918 9.870 2.107 1.00 93.81 228 ILE A N 1
ATOM 1777 C CA . ILE A 1 228 ? -4.690 11.028 1.249 1.00 93.81 228 ILE A CA 1
ATOM 1778 C C . ILE A 1 228 ? -3.400 11.709 1.687 1.00 93.81 228 ILE A C 1
ATOM 1780 O O . ILE A 1 228 ? -3.308 12.231 2.799 1.00 93.81 228 ILE A O 1
ATOM 1784 N N . ILE A 1 229 ? -2.407 11.717 0.801 1.00 93.88 229 ILE A N 1
ATOM 1785 C CA . ILE A 1 229 ? -1.116 12.356 1.035 1.00 93.88 229 ILE A CA 1
ATOM 1786 C C . ILE A 1 229 ? -1.042 13.618 0.177 1.00 93.88 229 ILE A C 1
ATOM 1788 O O . ILE A 1 229 ? -0.830 13.587 -1.034 1.00 93.88 229 ILE A O 1
ATOM 1792 N N . ARG A 1 230 ? -1.262 14.758 0.819 1.00 92.75 230 ARG A N 1
ATOM 1793 C CA . ARG A 1 230 ? -1.225 16.087 0.214 1.00 92.75 230 ARG A CA 1
ATOM 1794 C C . ARG A 1 230 ? 0.213 16.540 -0.052 1.00 92.75 230 ARG A C 1
ATOM 1796 O O . ARG A 1 230 ? 1.138 16.058 0.612 1.00 92.75 230 ARG A O 1
ATOM 1803 N N . PRO A 1 231 ? 0.413 17.549 -0.921 1.00 93.06 231 PRO A N 1
ATOM 1804 C CA . PRO A 1 231 ? 1.730 18.101 -1.150 1.00 93.06 231 PRO A CA 1
ATOM 1805 C C . PRO A 1 231 ? 2.335 18.639 0.138 1.00 93.06 231 PRO A C 1
ATOM 1807 O O . PRO A 1 231 ? 1.626 19.132 1.036 1.00 93.06 231 PRO A O 1
ATOM 1810 N N . LYS A 1 232 ? 3.664 18.564 0.205 1.00 91.81 232 LYS A N 1
ATOM 1811 C CA . LYS A 1 232 ? 4.440 19.134 1.308 1.00 91.81 232 LYS A CA 1
ATOM 1812 C C . LYS A 1 232 ? 4.019 20.581 1.566 1.00 91.81 232 LYS A C 1
ATOM 1814 O O . LYS A 1 232 ? 3.736 21.331 0.635 1.00 91.81 232 LYS A O 1
ATOM 1819 N N . ALA A 1 233 ? 3.998 21.001 2.831 1.00 87.81 233 ALA A N 1
ATOM 1820 C CA . ALA A 1 233 ? 3.661 22.381 3.180 1.00 87.81 233 ALA A CA 1
ATOM 1821 C C . ALA A 1 233 ? 4.532 23.387 2.396 1.00 87.81 233 ALA A C 1
ATOM 1823 O O . ALA A 1 233 ? 5.761 23.306 2.429 1.00 87.81 233 ALA A O 1
ATOM 1824 N N . GLY A 1 234 ? 3.884 24.320 1.692 1.00 89.56 234 GLY A N 1
ATOM 1825 C CA . GLY A 1 234 ? 4.540 25.285 0.800 1.00 89.56 234 GLY A CA 1
ATOM 1826 C C . GLY A 1 234 ? 4.742 24.808 -0.646 1.00 89.56 234 GLY A C 1
ATOM 1827 O O . GLY A 1 234 ? 5.223 25.588 -1.460 1.00 89.56 234 GLY A O 1
ATOM 1828 N N . SER A 1 235 ? 4.367 23.568 -0.967 1.00 91.81 235 SER A N 1
ATOM 1829 C CA . SER A 1 235 ? 4.287 23.025 -2.327 1.00 91.81 235 SER A CA 1
ATOM 1830 C C . SER A 1 235 ? 2.830 22.951 -2.798 1.00 91.81 235 SER A C 1
ATOM 1832 O O . SER A 1 235 ? 1.897 23.032 -1.995 1.00 91.81 235 SER A O 1
ATOM 1834 N N . SER A 1 236 ? 2.632 22.770 -4.101 1.00 90.62 236 SER A N 1
ATOM 1835 C CA . SER A 1 236 ? 1.329 22.533 -4.721 1.00 90.62 236 SER A CA 1
ATOM 1836 C C . SER A 1 236 ? 1.420 21.401 -5.734 1.00 90.62 236 SER A C 1
ATOM 1838 O O . SER A 1 236 ? 2.494 21.098 -6.250 1.00 90.62 236 SER A O 1
ATOM 1840 N N . TYR A 1 237 ? 0.271 20.821 -6.069 1.00 90.62 237 TYR A N 1
ATOM 1841 C CA . TYR A 1 237 ? 0.177 19.925 -7.213 1.00 90.62 237 TYR A CA 1
ATOM 1842 C C . TYR A 1 237 ? 0.583 20.642 -8.517 1.00 90.62 237 TYR A C 1
ATOM 1844 O O . TYR A 1 237 ? 0.456 21.870 -8.608 1.00 90.62 237 TYR A O 1
ATOM 1852 N N . PRO A 1 238 ? 1.023 19.904 -9.557 1.00 90.25 238 PRO A N 1
ATOM 1853 C CA . PRO A 1 238 ? 1.372 20.467 -10.866 1.00 90.25 238 PRO A CA 1
ATOM 1854 C C . PRO A 1 238 ? 0.136 20.860 -11.703 1.00 90.25 238 PRO A C 1
ATOM 1856 O O . PRO A 1 238 ? 0.213 20.973 -12.925 1.00 90.25 238 PRO A O 1
ATOM 1859 N N . PHE A 1 239 ? -1.016 21.055 -11.061 1.00 90.50 239 PHE A N 1
ATOM 1860 C CA . PHE A 1 239 ? -2.286 21.429 -11.672 1.00 90.50 239 PHE A CA 1
ATOM 1861 C C . PHE A 1 239 ? -3.056 22.408 -10.763 1.00 90.50 239 PHE A C 1
ATOM 1863 O O . PHE A 1 239 ? -2.811 22.437 -9.555 1.00 90.50 239 PHE A O 1
ATOM 1870 N N . PRO A 1 240 ? -3.976 23.224 -11.317 1.00 92.50 240 PRO A N 1
ATOM 1871 C CA . PRO A 1 240 ? -4.780 24.161 -10.532 1.00 92.50 240 PRO A CA 1
ATOM 1872 C C . PRO A 1 240 ? -5.650 23.462 -9.483 1.00 92.50 240 PRO A C 1
ATOM 1874 O O . PRO A 1 240 ? -6.120 22.348 -9.707 1.00 92.50 240 PRO A O 1
ATOM 1877 N N . GLU A 1 241 ? -5.924 24.150 -8.375 1.00 89.94 241 GLU A N 1
ATOM 1878 C CA . GLU A 1 241 ? -6.806 23.642 -7.321 1.00 89.94 241 GLU A CA 1
ATOM 1879 C C . GLU A 1 241 ? -8.196 23.279 -7.886 1.00 89.94 241 GLU A C 1
ATOM 1881 O O . GLU A 1 241 ? -8.828 24.106 -8.562 1.00 89.94 241 GLU A O 1
ATOM 1886 N N . PRO A 1 242 ? -8.687 22.046 -7.655 1.00 90.38 242 PRO A N 1
ATOM 1887 C CA . PRO A 1 242 ? -9.985 21.629 -8.157 1.00 90.38 242 PRO A CA 1
ATOM 1888 C C . PRO A 1 242 ? -11.114 22.341 -7.404 1.00 90.38 242 PRO A C 1
ATOM 1890 O O . PRO A 1 242 ? -11.033 22.600 -6.209 1.00 90.38 242 PRO A O 1
ATOM 1893 N N . LYS A 1 243 ? -12.236 22.600 -8.088 1.00 94.69 243 LYS A N 1
ATOM 1894 C CA . LYS A 1 243 ? -13.432 23.194 -7.453 1.00 94.69 243 LYS A CA 1
ATOM 1895 C C . LYS A 1 243 ? -14.068 22.288 -6.394 1.00 94.69 243 LYS A C 1
ATOM 1897 O O . LYS A 1 243 ? -14.824 22.769 -5.554 1.00 94.69 243 LYS A O 1
ATOM 1902 N N . ARG A 1 244 ? -13.848 20.980 -6.514 1.00 93.75 244 ARG A N 1
ATOM 1903 C CA . ARG A 1 244 ? -14.367 19.939 -5.632 1.00 93.75 244 ARG A CA 1
ATOM 1904 C C . ARG A 1 244 ? -13.468 18.717 -5.737 1.00 93.75 244 ARG A C 1
ATOM 1906 O O . ARG A 1 244 ? -13.035 18.371 -6.834 1.00 93.75 244 ARG A O 1
ATOM 1913 N N . GLU A 1 245 ? -13.258 18.067 -4.607 1.00 90.12 245 GLU A N 1
ATOM 1914 C CA . GLU A 1 245 ? -12.577 16.787 -4.505 1.00 90.12 245 GLU A CA 1
ATOM 1915 C C . GLU A 1 245 ? -13.432 15.860 -3.640 1.00 90.12 245 GLU A C 1
ATOM 1917 O O . GLU A 1 245 ? -13.917 16.270 -2.587 1.00 90.12 245 GLU A O 1
ATOM 1922 N N . ASP A 1 246 ? -13.635 14.629 -4.099 1.00 92.19 246 ASP A N 1
ATOM 1923 C CA . ASP A 1 246 ? -14.333 13.588 -3.353 1.00 92.19 246 ASP A CA 1
ATOM 1924 C C . ASP A 1 246 ? -13.458 12.334 -3.344 1.00 92.19 246 ASP A C 1
ATOM 1926 O O . ASP A 1 246 ? -12.864 11.974 -4.360 1.00 92.19 246 ASP A O 1
ATOM 1930 N N . THR A 1 247 ? -13.394 11.655 -2.201 1.00 90.62 247 THR A N 1
ATOM 1931 C CA . THR A 1 247 ? -12.691 10.374 -2.081 1.00 90.62 247 THR A CA 1
ATOM 1932 C C . THR A 1 247 ? -13.685 9.234 -2.244 1.00 90.62 247 THR A C 1
ATOM 1934 O O . THR A 1 247 ? -14.658 9.142 -1.495 1.00 90.62 247 THR A O 1
ATOM 1937 N N . LEU A 1 248 ? -13.427 8.356 -3.212 1.00 89.69 248 LEU A N 1
ATOM 1938 C CA . LEU A 1 248 ? -14.199 7.141 -3.439 1.00 89.69 248 LEU A CA 1
ATOM 1939 C C . LEU A 1 248 ? -13.291 5.931 -3.238 1.00 89.69 248 LEU A C 1
ATOM 1941 O O . LEU A 1 248 ? -12.251 5.826 -3.882 1.00 89.69 248 LEU A O 1
ATOM 1945 N N . ILE A 1 249 ? -13.707 5.019 -2.365 1.00 86.12 249 ILE A N 1
ATOM 1946 C CA . ILE A 1 249 ? -13.032 3.738 -2.165 1.00 86.12 249 ILE A CA 1
ATOM 1947 C C . ILE A 1 249 ? -13.917 2.651 -2.760 1.00 86.12 249 ILE A C 1
ATOM 1949 O O . ILE A 1 249 ? -15.090 2.539 -2.395 1.00 86.12 249 ILE A O 1
ATOM 1953 N N . ILE A 1 250 ? -13.347 1.881 -3.682 1.00 78.44 250 ILE A N 1
ATOM 1954 C CA . ILE A 1 250 ? -13.975 0.722 -4.309 1.00 78.44 250 ILE A CA 1
ATOM 1955 C C . ILE A 1 250 ? -13.017 -0.443 -4.077 1.00 78.44 250 ILE A C 1
ATOM 1957 O O . ILE A 1 250 ? -11.932 -0.451 -4.654 1.00 78.44 250 ILE A O 1
ATOM 1961 N N . ASP A 1 251 ? -13.415 -1.365 -3.208 1.00 64.56 251 ASP A N 1
ATOM 1962 C CA . ASP A 1 251 ? -12.741 -2.642 -2.944 1.00 64.56 251 ASP A CA 1
ATOM 1963 C C . ASP A 1 251 ? -13.749 -3.774 -3.190 1.00 64.56 251 ASP A C 1
ATOM 1965 O O . ASP A 1 251 ? -14.953 -3.551 -2.896 1.00 64.56 251 ASP A O 1
#

Radius of gyration: 19.47 Å; Cα contacts (8 Å, |Δi|>4): 539; chains: 1; bounding box: 62×49×53 Å

Sequence (251 aa):
MKFMEGTNIVTGENHPIHLHGYDFYILVEGFGNFEPKTDNAKLNTVDPPLLNTVALAVNGWAMIKFRADNPGVWLMHCHLDVHITWGLAMALLVEDGVGTGEGRLVLTSRPGWGGYFLFQTTPVKRLCDTHEIITVNGQFPGPTLEVRSGDTLVVSIVNHLAHNVTLHWHGVTQMRTACADGPEFVTQCPIRPGGSYTYLFTIDSAEGTFWWHAQSSRMRLTVYGALIIRPKAGSSYPFPEPKREDTLIID

pLDDT: mean 86.89, std 13.04, range [41.94, 97.56]

Mean predicted aligned error: 7.2 Å

InterPro domains:
  IPR002355 Multicopper oxidase, copper-binding site [PS00080] (77-88)
  IPR008972 Cupredoxin [G3DSA:2.60.40.420] (3-101)
  IPR008972 Cupredoxin [G3DSA:2.60.40.420] (120-239)
  IPR008972 Cupredoxin [SSF49503] (8-97)
  IPR008972 Cupredoxin [SSF49503] (116-249)
  IPR011706 Multicopper oxidase, C-terminal [PF07731] (11-96)
  IPR011707 Multicopper oxidase-like, N-terminal [PF07732] (120-233)
  IPR033138 Multicopper oxidases, conserved site [PS00079] (72-92)
  IPR034288 Laccase, first cupredoxin domain [cd13849] (116-231)
  IPR045087 Multicopper oxidase [PTHR11709] (125-249)

Foldseek 3Di:
DDKDWDDDPDDFDKFKKFKFLWKKFWQDKDAADDDCVPCVVSGDPDPGDIFRIDIAGGNMMTDIDTDLAAAFWMKIATPPLVRVVVPRIDIDGRHDDPDDPPDDPCPPPPPADAEEWEWDWDWDDDDPDTDTAIATVNDFVHDEAEEEAFGKHKYKYFAQDQAWWAKAWGQANCRVNQCNHAADPGRHPTQHHRGMDIRIDHRHPGAAKTKMAINPRPNRVGGMYIYGYHYDVVDHDPDDDDPDDDDDDDD